Protein AF-A0AAN8E6M5-F1 (afdb_monomer)

Foldseek 3Di:
DQCVLQLLQLLLLLQLCQVPPDPAQLVLCVVQVFASRLQKFFPDAGDPVSCDPSSLVSLLSSLVRLLVCLLVLLLVLQVLAAPPVFDLQPLQLSQVQSVVLVVVLVVVVVVCVVDDPPQQQPQDDGDDSVVSVVVVVPDDPDDDRRHDRDSVNRPRNHDPDDDDDDDDDDDDDDDRDIDRDDPGDPPPPDDLVVCVVQVRDSGDDPPHPRDDHDYSRSHGSSNSVSSSVSSSVSSDHSCVSSQSSCCRRHNDPDPCVVVVVSVVVVVVVVVVVVVVPD

Sequence (278 aa):
MENIDEYIWQRRIHHGVRQQNGTDPFPESVKAGLDFNAALERKDKLNPRLLTNDVMLELCAFARTVTQSEMYFLFEMLDLNFDLGVDLDNDQQYYEYARRAHNKIKAVKDRIRMKTHERNKDKFSLPDISFLVKITANEQPGRYYPKRNKMVDTPVLTDGSRKSAEPQKTEISEVPSMMKRPGGLRVKARSYPYCEDLGVSLFVRPEDPPKDKLDPNPLTNGVMLELLDFSRVLCGTHNGIVHDLIKQNFGTKLDTNLFSFATTQTVGEEERLLQNQR

Organism: Champsocephalus gunnari (NCBI:txid52237)

Mean predicted aligned error: 12.14 Å

pLDDT: mean 75.48, std 19.78, range [26.25, 95.94]

Solvent-accessible surface area (backbone atoms only — not comparable to full-atom values): 16641 Å² total; per-residue (Å²): 130,95,56,59,46,48,50,35,28,54,54,32,48,55,48,29,46,56,88,53,90,60,99,58,69,50,58,62,34,53,73,64,64,60,57,65,44,57,39,42,30,47,72,73,57,49,66,69,83,62,69,37,73,65,33,50,50,42,44,50,48,32,25,49,41,22,46,69,34,36,48,56,50,33,38,50,46,46,60,67,36,25,60,78,88,67,61,76,88,38,39,61,58,40,50,57,47,30,51,49,45,44,53,50,50,50,55,47,50,60,54,46,78,76,44,74,81,74,59,32,74,40,75,43,81,74,73,62,60,74,60,47,56,58,51,64,73,70,58,74,91,84,76,89,57,78,61,78,76,59,90,84,78,56,56,80,64,77,48,92,73,78,89,73,88,83,91,80,84,87,75,89,78,77,71,85,57,67,42,82,43,87,82,58,74,83,70,68,90,73,83,52,63,53,29,55,76,72,68,50,61,92,74,81,58,94,84,56,74,92,67,84,55,37,77,51,81,82,35,22,39,37,33,53,52,46,44,52,49,50,16,45,62,51,22,55,45,48,68,57,47,41,49,42,36,44,36,35,36,50,39,83,89,64,67,71,76,66,60,60,59,59,57,54,49,59,57,57,50,53,55,55,57,62,62,74,73,114

Nearest PDB structures (foldseek):
  8hk0-assembly1_D  TM=3.995E-01  e=7.780E+00  Streptomyces ficellus

Structure (mmCIF, N/CA/C/O backbone):
data_AF-A0AAN8E6M5-F1
#
_entry.id   AF-A0AAN8E6M5-F1
#
loop_
_atom_site.group_PDB
_atom_site.id
_atom_site.type_symbol
_atom_site.label_atom_id
_atom_site.label_alt_id
_atom_site.label_comp_id
_atom_site.label_asym_id
_atom_site.label_entity_id
_atom_site.label_seq_id
_atom_site.pdbx_PDB_ins_code
_atom_site.Cartn_x
_atom_site.Cartn_y
_atom_site.Cartn_z
_atom_site.occupancy
_atom_site.B_iso_or_equiv
_atom_site.auth_seq_id
_atom_site.auth_comp_id
_atom_site.auth_asym_id
_atom_site.auth_atom_id
_atom_site.pdbx_PDB_model_num
ATOM 1 N N . MET A 1 1 ? -7.821 -17.188 -7.334 1.00 48.97 1 MET A N 1
ATOM 2 C CA . MET A 1 1 ? -7.580 -15.812 -6.830 1.00 48.97 1 MET A CA 1
ATOM 3 C C . MET A 1 1 ? -8.021 -15.676 -5.355 1.00 48.97 1 MET A C 1
ATOM 5 O O . MET A 1 1 ? -8.417 -14.603 -4.930 1.00 48.97 1 MET A O 1
ATOM 9 N N . GLU A 1 2 ? -7.954 -16.751 -4.552 1.00 49.94 2 GLU A N 1
ATOM 10 C CA . GLU A 1 2 ? -8.653 -16.885 -3.250 1.00 49.94 2 GLU A CA 1
ATOM 11 C C . GLU A 1 2 ? -7.916 -16.300 -2.019 1.00 49.94 2 GLU A C 1
ATOM 13 O O . GLU A 1 2 ? -8.225 -16.675 -0.892 1.00 49.94 2 GLU A O 1
ATOM 18 N N . ASN A 1 3 ? -6.944 -15.397 -2.193 1.00 71.19 3 ASN A N 1
ATOM 19 C CA . ASN A 1 3 ? -6.161 -14.842 -1.067 1.00 71.19 3 ASN A CA 1
ATOM 20 C C . ASN A 1 3 ? -5.682 -13.385 -1.297 1.00 71.19 3 ASN A C 1
ATOM 22 O O . ASN A 1 3 ? -4.826 -12.862 -0.595 1.00 71.19 3 ASN A O 1
ATOM 26 N N . ILE A 1 4 ? -6.208 -12.691 -2.312 1.00 80.94 4 ILE A N 1
ATOM 27 C CA . ILE A 1 4 ? -5.759 -11.317 -2.598 1.00 80.94 4 ILE A CA 1
ATOM 28 C C . ILE A 1 4 ? -6.277 -10.311 -1.564 1.00 80.94 4 ILE A C 1
ATOM 30 O O . ILE A 1 4 ? -5.577 -9.367 -1.219 1.00 80.94 4 ILE A O 1
ATOM 34 N N . ASP A 1 5 ? -7.480 -10.527 -1.035 1.00 85.00 5 ASP A N 1
ATOM 35 C CA . ASP A 1 5 ? -8.090 -9.621 -0.060 1.00 85.00 5 ASP A CA 1
ATOM 36 C C . ASP A 1 5 ? -7.396 -9.682 1.295 1.00 85.00 5 ASP A C 1
ATOM 38 O O . ASP A 1 5 ? -7.171 -8.649 1.921 1.00 85.00 5 ASP A O 1
ATOM 42 N N . GLU A 1 6 ? -7.033 -10.886 1.728 1.00 85.62 6 GLU A N 1
ATOM 43 C CA . GLU A 1 6 ? -6.258 -11.104 2.945 1.00 85.62 6 GLU A CA 1
ATOM 44 C C . GLU A 1 6 ? -4.863 -10.491 2.802 1.00 85.62 6 GLU A C 1
ATOM 46 O O . GLU A 1 6 ? -4.466 -9.718 3.671 1.00 85.62 6 GLU A O 1
ATOM 51 N N . TYR A 1 7 ? -4.191 -10.684 1.659 1.00 86.38 7 TYR A N 1
ATOM 52 C CA . TYR A 1 7 ? -2.957 -9.957 1.354 1.00 86.38 7 TYR A CA 1
ATOM 53 C C . TYR A 1 7 ? -3.156 -8.433 1.425 1.00 86.38 7 TYR A C 1
ATOM 55 O O . TYR A 1 7 ? -2.406 -7.748 2.118 1.00 86.38 7 TYR A O 1
ATOM 63 N N . ILE A 1 8 ? -4.185 -7.881 0.769 1.00 90.75 8 ILE A N 1
ATOM 64 C CA . ILE A 1 8 ? -4.475 -6.438 0.798 1.00 90.75 8 ILE A CA 1
ATOM 65 C C . ILE A 1 8 ? -4.618 -5.954 2.243 1.00 90.75 8 ILE A C 1
ATOM 67 O O . ILE A 1 8 ? -3.978 -4.972 2.616 1.00 90.75 8 ILE A O 1
ATOM 71 N N . TRP A 1 9 ? -5.425 -6.623 3.067 1.00 91.31 9 TRP A N 1
ATOM 72 C CA . TRP A 1 9 ? -5.642 -6.205 4.451 1.00 91.31 9 TRP A CA 1
ATOM 73 C C . TRP A 1 9 ? -4.393 -6.358 5.318 1.00 91.31 9 TRP A C 1
ATOM 75 O O . TRP A 1 9 ? -4.084 -5.430 6.059 1.00 91.31 9 TRP A O 1
ATOM 85 N N . GLN A 1 10 ? -3.600 -7.419 5.153 1.00 88.81 10 GLN A N 1
ATOM 86 C CA . GLN A 1 10 ? -2.289 -7.538 5.802 1.00 88.81 10 GLN A CA 1
ATOM 87 C C . GLN A 1 10 ? -1.375 -6.355 5.447 1.00 88.81 10 GLN A C 1
ATOM 89 O O . GLN A 1 10 ? -0.780 -5.733 6.330 1.00 88.81 10 GLN A O 1
ATOM 94 N N . ARG A 1 11 ? -1.308 -5.977 4.161 1.00 88.75 11 ARG A N 1
ATOM 95 C CA . ARG A 1 11 ? -0.537 -4.807 3.712 1.00 88.75 11 ARG A CA 1
ATOM 96 C C . ARG A 1 11 ? -1.087 -3.501 4.296 1.00 88.75 11 ARG A C 1
ATOM 98 O O . ARG A 1 11 ? -0.303 -2.649 4.708 1.00 88.75 11 ARG A O 1
ATOM 105 N N . ARG A 1 12 ? -2.410 -3.334 4.388 1.00 92.75 12 ARG A N 1
ATOM 106 C CA . ARG A 1 12 ? -3.031 -2.152 5.014 1.00 92.75 12 ARG A CA 1
ATOM 107 C C . ARG A 1 12 ? -2.713 -2.058 6.499 1.00 92.75 12 ARG A C 1
ATOM 109 O O . ARG A 1 12 ? -2.334 -0.985 6.945 1.00 92.75 12 ARG A O 1
ATOM 116 N N . ILE A 1 13 ? -2.810 -3.155 7.244 1.00 90.56 13 ILE A N 1
ATOM 117 C CA . ILE A 1 13 ? -2.487 -3.185 8.676 1.00 90.56 13 ILE A CA 1
ATOM 118 C C . ILE A 1 13 ? -1.027 -2.791 8.888 1.00 90.56 13 ILE A C 1
ATOM 120 O O . ILE A 1 13 ? -0.738 -1.868 9.647 1.00 90.56 13 ILE A O 1
ATOM 124 N N . HIS A 1 14 ? -0.131 -3.419 8.125 1.00 87.00 14 HIS A N 1
ATOM 125 C CA . HIS A 1 14 ? 1.297 -3.137 8.159 1.00 87.00 14 HIS A CA 1
ATOM 126 C C . HIS A 1 14 ? 1.618 -1.655 7.926 1.00 87.00 14 HIS A C 1
ATOM 128 O O . HIS A 1 14 ? 2.454 -1.091 8.624 1.00 87.00 14 HIS A O 1
ATOM 134 N N . HIS A 1 15 ? 0.944 -0.993 6.982 1.00 87.50 15 HIS A N 1
ATOM 135 C CA . HIS A 1 15 ? 1.174 0.431 6.704 1.00 87.50 15 HIS A CA 1
ATOM 136 C C . HIS A 1 15 ? 0.403 1.378 7.619 1.00 87.50 15 HIS A C 1
ATOM 138 O O . HIS A 1 15 ? 0.881 2.477 7.892 1.00 87.50 15 HIS A O 1
ATOM 144 N N . GLY A 1 16 ? -0.771 0.979 8.099 1.00 87.75 16 GLY A N 1
ATOM 145 C CA . GLY A 1 16 ? -1.642 1.815 8.921 1.00 87.75 16 GLY A CA 1
ATOM 146 C C . GLY A 1 16 ? -1.069 2.116 10.304 1.00 87.75 16 GLY A C 1
ATOM 147 O O . GLY A 1 16 ? -1.357 3.172 10.859 1.00 87.75 16 GLY A O 1
ATOM 148 N N . VAL A 1 17 ? -0.196 1.251 10.829 1.00 84.50 17 VAL A N 1
ATOM 149 C CA . VAL A 1 17 ? 0.472 1.448 12.132 1.00 84.50 17 VAL A CA 1
ATOM 150 C C . VAL A 1 17 ? 1.774 2.238 12.058 1.00 84.50 17 VAL A C 1
ATOM 152 O O . VAL A 1 17 ? 2.369 2.555 13.078 1.00 84.50 17 VAL A O 1
ATOM 155 N N . ARG A 1 18 ? 2.247 2.579 10.861 1.00 75.12 18 ARG A N 1
ATOM 156 C CA . ARG A 1 18 ? 3.613 3.073 10.649 1.00 75.12 18 ARG A CA 1
ATOM 157 C C . ARG A 1 18 ? 3.991 4.362 11.376 1.00 75.12 18 ARG A C 1
ATOM 159 O O . ARG A 1 18 ? 5.156 4.563 11.693 1.00 75.12 18 ARG A O 1
ATOM 166 N N . GLN A 1 19 ? 3.034 5.259 11.570 1.00 70.44 19 GLN A N 1
ATOM 167 C CA . GLN A 1 19 ? 3.276 6.547 12.230 1.00 70.44 19 GLN A CA 1
ATOM 168 C C . GLN A 1 19 ? 2.999 6.482 13.740 1.00 70.44 19 GLN A C 1
ATOM 170 O O . GLN A 1 19 ? 3.012 7.510 14.413 1.00 70.44 19 GLN A O 1
ATOM 175 N N . GLN A 1 20 ? 2.692 5.294 14.270 1.00 72.31 20 GLN A N 1
ATOM 176 C CA . GLN A 1 20 ? 2.372 5.107 15.678 1.00 72.31 20 GLN A CA 1
ATOM 177 C C . GLN A 1 20 ? 3.672 4.917 16.463 1.00 72.31 20 GLN A C 1
ATOM 179 O O . GLN A 1 20 ? 4.435 3.991 16.209 1.00 72.31 20 GLN A O 1
ATOM 184 N N . ASN A 1 21 ? 3.921 5.816 17.416 1.00 55.88 21 ASN A N 1
ATOM 185 C CA . ASN A 1 21 ? 5.122 5.815 18.261 1.00 55.88 21 ASN A CA 1
ATOM 186 C C . ASN A 1 21 ? 4.851 5.260 19.680 1.00 55.88 21 ASN A C 1
ATOM 188 O O . ASN A 1 21 ? 5.698 5.400 20.560 1.00 55.88 21 ASN A O 1
ATOM 192 N N . GLY A 1 22 ? 3.664 4.689 19.922 1.00 61.47 22 GLY A N 1
ATOM 193 C CA . GLY A 1 22 ? 3.260 4.092 21.201 1.00 61.47 22 GLY A CA 1
ATOM 194 C C . GLY A 1 22 ? 3.499 2.581 21.261 1.00 61.47 22 GLY A C 1
ATOM 195 O O . GLY A 1 22 ? 3.695 1.943 20.230 1.00 61.47 22 GLY A O 1
ATOM 196 N N . THR A 1 23 ? 3.462 2.008 22.470 1.00 65.56 23 THR A N 1
ATOM 197 C CA . THR A 1 23 ? 3.566 0.552 22.697 1.00 65.56 23 THR A CA 1
ATOM 198 C C . THR A 1 23 ? 2.451 -0.237 22.014 1.00 65.56 23 THR A C 1
ATOM 200 O O . THR A 1 23 ? 2.727 -1.318 21.506 1.00 65.56 23 THR A O 1
ATOM 203 N N . ASP A 1 24 ? 1.242 0.332 21.938 1.00 68.81 24 ASP A N 1
ATOM 204 C CA . ASP A 1 24 ? 0.090 -0.256 21.252 1.00 68.81 24 ASP A CA 1
ATOM 205 C C . ASP A 1 24 ? -0.490 0.748 20.237 1.00 68.81 24 ASP A C 1
ATOM 207 O O . ASP A 1 24 ? -0.877 1.857 20.625 1.00 68.81 24 ASP A O 1
ATOM 211 N N . PRO A 1 25 ? -0.555 0.415 18.936 1.00 81.38 25 PRO A N 1
ATOM 212 C CA . PRO A 1 25 ? -1.233 1.255 17.958 1.00 81.38 25 PRO A CA 1
ATOM 213 C C . PRO A 1 25 ? -2.753 1.203 18.180 1.00 81.38 25 PRO A C 1
ATOM 215 O O . PRO A 1 25 ? -3.317 0.121 18.305 1.00 81.38 25 PRO A O 1
ATOM 218 N N . PHE A 1 26 ? -3.415 2.365 18.155 1.00 88.12 26 PHE A N 1
ATOM 219 C CA . PHE A 1 26 ? -4.878 2.494 18.301 1.00 88.12 26 PHE A CA 1
ATOM 220 C C . PHE A 1 26 ? -5.420 1.917 19.630 1.00 88.12 26 PHE A C 1
ATOM 222 O O . PHE A 1 26 ? -6.178 0.941 19.624 1.00 88.12 26 PHE A O 1
ATOM 229 N N . PRO A 1 27 ? -5.006 2.472 20.785 1.00 89.12 27 PRO A N 1
ATOM 230 C CA . PRO A 1 27 ? -5.311 1.915 22.102 1.00 89.12 27 PRO A CA 1
ATOM 231 C C . PRO A 1 27 ? -6.809 1.748 22.391 1.00 89.12 27 PRO A C 1
ATOM 233 O O . PRO A 1 27 ? -7.189 0.737 22.985 1.00 89.12 27 PRO A O 1
ATOM 236 N N . GLU A 1 28 ? -7.681 2.673 21.972 1.00 90.81 28 GLU A N 1
ATOM 237 C CA . GLU A 1 28 ? -9.119 2.533 22.246 1.00 90.81 28 GLU A CA 1
ATOM 238 C C . GLU A 1 28 ? -9.760 1.449 21.368 1.00 90.81 28 GLU A C 1
ATOM 240 O O . GLU A 1 28 ? -10.611 0.690 21.835 1.00 90.81 28 GLU A O 1
ATOM 245 N N . SER A 1 29 ? -9.293 1.296 20.130 1.00 91.50 29 SER A N 1
ATOM 246 C CA . SER A 1 29 ? -9.705 0.235 19.211 1.00 91.50 29 SER A CA 1
ATOM 247 C C . SER A 1 29 ? -9.255 -1.134 19.719 1.00 91.50 29 SER A C 1
ATOM 249 O O . SER A 1 29 ? -10.054 -2.072 19.749 1.00 91.50 29 SER A O 1
ATOM 251 N N . VAL A 1 30 ? -8.006 -1.246 20.184 1.00 89.38 30 VAL A N 1
ATOM 252 C CA . VAL A 1 30 ? -7.463 -2.472 20.795 1.00 89.38 30 VAL A CA 1
ATOM 253 C C . VAL A 1 30 ? -8.251 -2.841 22.053 1.00 89.38 30 VAL A C 1
ATOM 255 O O . VAL A 1 30 ? -8.671 -3.987 22.212 1.00 89.38 30 VAL A O 1
ATOM 258 N N . LYS A 1 31 ? -8.533 -1.868 22.923 1.00 90.38 31 LYS A N 1
ATOM 259 C CA . LYS A 1 31 ? -9.333 -2.054 24.143 1.00 90.38 31 LYS A CA 1
ATOM 260 C C . LYS A 1 31 ? -10.777 -2.466 23.855 1.00 90.38 31 LYS A C 1
ATOM 262 O O . LYS A 1 31 ? -11.331 -3.288 24.583 1.00 90.38 31 LYS A O 1
ATOM 267 N N . ALA A 1 32 ? -11.378 -1.935 22.793 1.00 89.19 32 ALA A N 1
ATOM 268 C CA . ALA A 1 32 ? -12.691 -2.354 22.310 1.00 89.19 32 ALA A CA 1
ATOM 269 C C . ALA A 1 32 ? -12.672 -3.738 21.626 1.00 89.19 32 ALA A C 1
ATOM 271 O O . ALA A 1 32 ? -13.734 -4.303 21.360 1.00 89.19 32 ALA A O 1
ATOM 272 N N . GLY A 1 33 ? -11.486 -4.301 21.368 1.00 89.88 33 GLY A N 1
ATOM 273 C CA . GLY A 1 33 ? -11.307 -5.605 20.738 1.00 89.88 33 GLY A CA 1
ATOM 274 C C . GLY A 1 33 ? -11.534 -5.589 19.228 1.00 89.88 33 GLY A C 1
ATOM 275 O O . GLY A 1 33 ? -11.946 -6.616 18.679 1.00 89.88 33 GLY A O 1
ATOM 276 N N . LEU A 1 34 ? -11.314 -4.444 18.567 1.00 89.75 34 LEU A N 1
ATOM 277 C CA . LEU A 1 34 ? -11.428 -4.324 17.115 1.00 89.75 34 LEU A CA 1
ATOM 278 C C . LEU A 1 34 ? -10.379 -5.173 16.404 1.00 89.75 34 LEU A C 1
ATOM 280 O O . LEU A 1 34 ? -9.212 -5.218 16.782 1.00 89.75 34 LEU A O 1
ATOM 284 N N . ASP A 1 35 ? -10.815 -5.786 15.313 1.00 90.31 35 ASP A N 1
ATOM 285 C CA . ASP A 1 35 ? -9.953 -6.459 14.357 1.00 90.31 35 ASP A CA 1
ATOM 286 C C . ASP A 1 35 ? -9.745 -5.560 13.131 1.00 90.31 35 ASP A C 1
ATOM 288 O O . ASP A 1 35 ? -10.714 -5.077 12.539 1.00 90.31 35 ASP A O 1
ATOM 292 N N . PHE A 1 36 ? -8.487 -5.319 12.752 1.00 90.94 36 PHE A N 1
ATOM 293 C CA . PHE A 1 36 ? -8.153 -4.464 11.609 1.00 90.94 36 PHE A CA 1
ATOM 294 C C . PHE A 1 36 ? -8.064 -5.223 10.273 1.00 90.94 36 PHE A C 1
ATOM 296 O O . PHE A 1 36 ? -7.770 -4.618 9.241 1.00 90.94 36 PHE A O 1
ATOM 303 N N . ASN A 1 37 ? -8.333 -6.530 10.252 1.00 90.69 37 ASN A N 1
ATOM 304 C CA . ASN A 1 37 ? -8.349 -7.377 9.067 1.00 90.69 37 ASN A CA 1
ATOM 305 C C . ASN A 1 37 ? -9.782 -7.638 8.577 1.00 90.69 37 ASN A C 1
ATOM 307 O O . ASN A 1 37 ? -10.390 -8.676 8.847 1.00 90.69 37 ASN A O 1
ATOM 311 N N . ALA A 1 38 ? -10.313 -6.732 7.752 1.00 89.44 38 ALA A N 1
ATOM 312 C CA . ALA A 1 38 ? -11.665 -6.901 7.214 1.00 89.44 38 ALA A CA 1
ATOM 313 C C . ALA A 1 38 ? -11.789 -7.939 6.075 1.00 89.44 38 ALA A C 1
ATOM 315 O O . ALA A 1 38 ? -12.890 -8.105 5.526 1.00 89.44 38 ALA A O 1
ATOM 316 N N . ALA A 1 39 ? -10.700 -8.632 5.703 1.00 86.19 39 ALA A N 1
ATOM 317 C CA . ALA A 1 39 ? -10.766 -9.803 4.822 1.00 86.19 39 ALA A CA 1
ATOM 318 C C . ALA A 1 39 ? -11.408 -11.004 5.530 1.00 86.19 39 ALA A C 1
ATOM 320 O O . ALA A 1 39 ? -12.054 -11.840 4.892 1.00 86.19 39 ALA A O 1
ATOM 321 N N . LEU A 1 40 ? -11.249 -11.068 6.854 1.00 81.44 40 LEU A N 1
ATOM 322 C CA . LEU A 1 40 ? -11.789 -12.117 7.701 1.00 81.44 40 LEU A CA 1
ATOM 323 C C . LEU A 1 40 ? -13.052 -11.615 8.390 1.00 81.44 40 LEU A C 1
ATOM 325 O O . LEU A 1 40 ? -13.079 -10.553 9.007 1.00 81.44 40 LEU A O 1
ATOM 329 N N . GLU A 1 41 ? -14.128 -12.381 8.291 1.00 75.62 41 GLU A N 1
ATOM 330 C CA . GLU A 1 41 ? -15.363 -12.072 8.986 1.00 75.62 41 GLU A CA 1
ATOM 331 C C . GLU A 1 41 ? -15.329 -12.637 10.408 1.00 75.62 41 GLU A C 1
ATOM 333 O O . GLU A 1 41 ? -15.170 -13.841 10.617 1.00 75.62 41 GLU A O 1
ATOM 338 N N . ARG A 1 42 ? -15.522 -11.758 11.397 1.00 81.38 42 ARG A N 1
ATOM 339 C CA . ARG A 1 42 ? -15.784 -12.167 12.779 1.00 81.38 42 ARG A CA 1
ATOM 340 C C . ARG A 1 42 ? -17.157 -12.826 12.862 1.00 81.38 42 ARG A C 1
ATOM 342 O O . ARG A 1 42 ? -18.134 -12.218 12.402 1.00 81.38 42 ARG A O 1
ATOM 349 N N . LYS A 1 43 ? -17.231 -14.021 13.466 1.00 79.25 43 LYS A N 1
ATOM 350 C CA . LYS A 1 43 ? -18.511 -14.682 13.773 1.00 79.25 43 LYS A CA 1
ATOM 351 C C . LYS A 1 43 ? -19.328 -13.850 14.759 1.00 79.25 43 LYS A C 1
ATOM 353 O O . LYS A 1 43 ? -20.480 -13.536 14.473 1.00 79.25 43 LYS A O 1
ATOM 358 N N . ASP A 1 44 ? -18.693 -13.407 15.840 1.00 85.62 44 ASP A N 1
ATOM 359 C CA . ASP A 1 44 ? -19.335 -12.602 16.877 1.00 85.62 44 ASP A CA 1
ATOM 360 C C . ASP A 1 44 ? -19.052 -11.116 16.653 1.00 85.62 44 ASP A C 1
ATOM 362 O O . ASP A 1 44 ? -17.897 -10.671 16.622 1.00 85.62 44 ASP A O 1
ATOM 366 N N . LYS A 1 45 ? -20.126 -10.342 16.451 1.00 88.81 45 LYS A N 1
ATOM 367 C CA . LYS A 1 45 ? -20.039 -8.888 16.281 1.00 88.81 45 LYS A CA 1
ATOM 368 C C . LYS A 1 45 ? -19.881 -8.208 17.637 1.00 88.81 45 LYS A C 1
ATOM 370 O O . LYS A 1 45 ? -20.517 -8.589 18.618 1.00 88.81 45 LYS A O 1
ATOM 375 N N . LEU A 1 46 ? -19.055 -7.170 17.672 1.00 90.06 46 LEU A N 1
ATOM 376 C CA . LEU A 1 46 ? -18.876 -6.314 18.835 1.00 90.06 46 LEU A CA 1
ATOM 377 C C . LEU A 1 46 ? -20.163 -5.538 19.132 1.00 90.06 46 LEU A C 1
ATOM 379 O O . LEU A 1 46 ? -20.948 -5.213 18.237 1.00 90.06 46 LEU A O 1
ATOM 383 N N . ASN A 1 47 ? -20.360 -5.200 20.405 1.00 89.50 47 ASN A N 1
ATOM 384 C CA . ASN A 1 47 ? -21.467 -4.350 20.823 1.00 89.50 47 ASN A CA 1
ATOM 385 C C . ASN A 1 47 ? -21.333 -2.962 20.159 1.00 89.50 47 ASN A C 1
ATOM 387 O O . ASN A 1 47 ? -20.310 -2.310 20.372 1.00 89.50 47 ASN A O 1
ATOM 391 N N . PRO A 1 48 ? -22.353 -2.459 19.432 1.00 89.25 48 PRO A N 1
ATOM 392 C CA . PRO A 1 48 ? -22.306 -1.144 18.785 1.00 89.25 48 PRO A CA 1
ATOM 393 C C . PRO A 1 48 ? -21.957 0.023 19.718 1.00 89.25 48 PRO A C 1
ATOM 395 O O . PRO A 1 48 ? -21.432 1.031 19.260 1.00 89.25 48 PRO A O 1
ATOM 398 N N . ARG A 1 49 ? -22.198 -0.105 21.032 1.00 88.69 49 ARG A N 1
ATOM 399 C CA . ARG A 1 49 ? -21.819 0.912 22.031 1.00 88.69 49 ARG A CA 1
ATOM 400 C C . ARG A 1 49 ? -20.306 1.099 22.189 1.00 88.69 49 ARG A C 1
ATOM 402 O O . ARG A 1 49 ? -19.897 2.114 22.737 1.00 88.69 49 ARG A O 1
ATOM 409 N N . LEU A 1 50 ? -19.493 0.139 21.742 1.00 91.06 50 LEU A N 1
ATOM 410 C CA . LEU A 1 50 ? -18.031 0.243 21.758 1.00 91.06 50 LEU A CA 1
ATOM 411 C C . LEU A 1 50 ? -17.490 1.100 20.604 1.00 91.06 50 LEU A C 1
ATOM 413 O O . LEU A 1 50 ? -16.316 1.450 20.620 1.00 91.06 50 LEU A O 1
ATOM 417 N N . LEU A 1 51 ? -18.323 1.470 19.624 1.00 90.94 51 LEU A N 1
ATOM 418 C CA . LEU A 1 51 ? -17.952 2.419 18.577 1.00 90.94 51 LEU A CA 1
ATOM 419 C C . LEU A 1 51 ? -18.053 3.859 19.103 1.00 90.94 51 LEU A C 1
ATOM 421 O O . LEU A 1 51 ? -18.960 4.614 18.754 1.00 90.94 51 LEU A O 1
ATOM 425 N N . THR A 1 52 ? -17.142 4.218 20.002 1.00 92.00 52 THR A N 1
ATOM 426 C CA . THR A 1 52 ? -17.044 5.570 20.557 1.00 92.00 52 THR A CA 1
ATOM 427 C C . THR A 1 52 ? -16.446 6.544 19.538 1.00 92.00 52 THR A C 1
ATOM 429 O O . THR A 1 52 ? -15.905 6.141 18.505 1.00 92.00 52 THR A O 1
ATOM 432 N N . ASN A 1 53 ? -16.503 7.845 19.841 1.00 90.88 53 ASN A N 1
ATOM 433 C CA . ASN A 1 53 ? -15.827 8.861 19.030 1.00 90.88 53 ASN A CA 1
ATOM 434 C C . ASN A 1 53 ? -14.318 8.594 18.931 1.00 90.88 53 ASN A C 1
ATOM 436 O O . ASN A 1 53 ? -13.756 8.745 17.851 1.00 90.88 53 ASN A O 1
ATOM 440 N N . ASP A 1 54 ? -13.685 8.138 20.013 1.00 92.25 54 ASP A N 1
ATOM 441 C CA . ASP A 1 54 ? -12.251 7.833 20.027 1.00 92.25 54 ASP A CA 1
ATOM 442 C C . ASP A 1 54 ? -11.916 6.657 19.099 1.00 92.25 54 ASP A C 1
ATOM 444 O O . ASP A 1 54 ? -11.012 6.761 18.271 1.00 92.25 54 ASP A O 1
ATOM 448 N N . VAL A 1 55 ? -12.717 5.584 19.133 1.00 92.44 55 VAL A N 1
ATOM 449 C CA . VAL A 1 55 ? -12.574 4.454 18.196 1.00 92.44 55 VAL A CA 1
ATOM 450 C C . VAL A 1 55 ? -12.781 4.916 16.749 1.00 92.44 55 VAL A C 1
ATOM 452 O O . VAL A 1 55 ? -12.026 4.536 15.856 1.00 92.44 55 VAL A O 1
ATOM 455 N N . MET A 1 56 ? -13.764 5.785 16.490 1.00 92.94 56 MET A N 1
ATOM 456 C CA . MET A 1 56 ? -13.973 6.357 15.155 1.00 92.94 56 MET A CA 1
ATOM 457 C C . MET A 1 56 ? -12.786 7.204 14.682 1.00 92.94 56 MET A C 1
ATOM 459 O O . MET A 1 56 ? -12.406 7.119 13.512 1.00 92.94 56 MET A O 1
ATOM 463 N N . LEU A 1 57 ? -12.188 8.009 15.563 1.00 91.81 57 LEU A N 1
ATOM 464 C CA . LEU A 1 57 ? -11.005 8.808 15.244 1.00 91.81 57 LEU A CA 1
ATOM 465 C C . LEU A 1 57 ? -9.807 7.918 14.902 1.00 91.81 57 LEU A C 1
ATOM 467 O O . LEU A 1 57 ? -9.114 8.193 13.922 1.00 91.81 57 LEU A O 1
ATOM 471 N N . GLU A 1 58 ? -9.597 6.829 15.638 1.00 93.69 58 GLU A N 1
ATOM 472 C CA . GLU A 1 58 ? -8.533 5.860 15.365 1.00 93.69 58 GLU A CA 1
ATOM 473 C C . GLU A 1 58 ? -8.738 5.114 14.039 1.00 93.69 58 GLU A C 1
ATOM 475 O O . GLU A 1 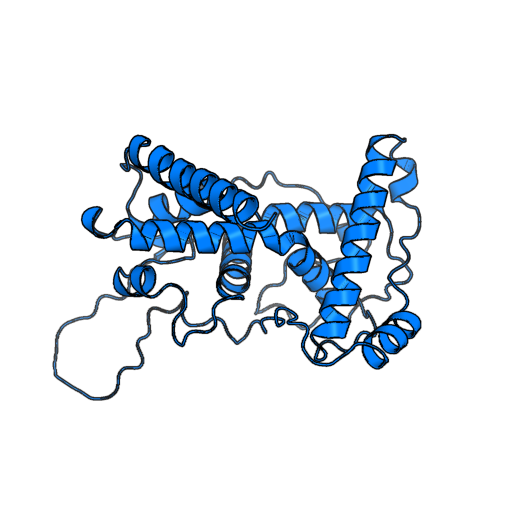58 ? -7.799 4.999 13.249 1.00 93.69 58 GLU A O 1
ATOM 480 N N . LEU A 1 59 ? -9.968 4.694 13.726 1.00 93.88 59 LEU A N 1
ATOM 481 C CA . LEU A 1 59 ? -10.309 4.113 12.421 1.00 93.88 59 LEU A CA 1
ATOM 482 C C . LEU A 1 59 ? -10.054 5.098 11.271 1.00 93.88 59 LEU A C 1
ATOM 484 O O . LEU A 1 59 ? -9.494 4.729 10.233 1.00 93.88 59 LEU A O 1
ATOM 488 N N . CYS A 1 60 ? -10.429 6.365 11.455 1.00 92.94 60 CYS A N 1
ATOM 489 C CA . CYS A 1 60 ? -10.156 7.430 10.495 1.00 92.94 60 CYS A CA 1
ATOM 490 C C . CYS A 1 60 ? -8.649 7.688 10.345 1.00 92.94 60 CYS A C 1
ATOM 492 O O . CYS A 1 60 ? -8.170 7.882 9.223 1.00 92.94 60 CYS A O 1
ATOM 494 N N . ALA A 1 61 ? -7.889 7.680 11.442 1.00 92.44 61 ALA A N 1
ATOM 495 C CA . ALA A 1 61 ? -6.438 7.826 11.421 1.00 92.44 61 ALA A CA 1
ATOM 496 C C . ALA A 1 61 ? -5.784 6.667 10.656 1.00 92.44 61 ALA A C 1
ATOM 498 O O . ALA A 1 61 ? -5.024 6.912 9.720 1.00 92.44 61 ALA A O 1
ATOM 499 N N . PHE A 1 62 ? -6.167 5.423 10.958 1.00 94.19 62 PHE A N 1
ATOM 500 C CA . PHE A 1 62 ? -5.728 4.230 10.237 1.00 94.19 62 PHE A CA 1
ATOM 501 C C . PHE A 1 62 ? -5.993 4.345 8.729 1.00 94.19 62 PHE A C 1
ATOM 503 O O . PHE A 1 62 ? -5.075 4.230 7.913 1.00 94.19 62 PHE A O 1
ATOM 510 N N . ALA A 1 63 ? -7.238 4.638 8.341 1.00 93.94 63 ALA A N 1
ATOM 511 C CA . ALA A 1 63 ? -7.624 4.756 6.938 1.00 93.94 63 ALA A CA 1
ATOM 512 C C . ALA A 1 63 ? -6.870 5.887 6.217 1.00 93.94 63 ALA A C 1
ATOM 514 O O . ALA A 1 63 ? -6.488 5.750 5.051 1.00 93.94 63 ALA A O 1
ATOM 515 N N . ARG A 1 64 ? -6.619 7.009 6.900 1.00 93.06 64 ARG A N 1
ATOM 516 C CA . ARG A 1 64 ? -5.811 8.118 6.375 1.00 93.06 64 ARG A CA 1
ATOM 517 C C . ARG A 1 64 ? -4.367 7.688 6.128 1.00 93.06 64 ARG A C 1
ATOM 519 O O . ARG A 1 64 ? -3.864 7.900 5.029 1.00 93.06 64 ARG A O 1
ATOM 526 N N . THR A 1 65 ? -3.730 7.031 7.094 1.00 92.06 65 THR A N 1
ATOM 527 C CA . THR A 1 65 ? -2.353 6.543 6.947 1.00 92.06 65 THR A CA 1
ATOM 528 C C . THR A 1 65 ? -2.237 5.560 5.782 1.00 92.06 65 THR A C 1
ATOM 530 O O . THR A 1 65 ? -1.381 5.736 4.921 1.00 92.06 65 THR A O 1
ATOM 533 N N . VAL A 1 66 ? -3.143 4.583 5.681 1.00 93.31 66 VAL A N 1
ATOM 534 C CA . VAL A 1 66 ? -3.149 3.596 4.586 1.00 93.31 66 VAL A CA 1
ATOM 535 C C . VAL A 1 66 ? -3.327 4.249 3.211 1.00 93.31 66 VAL A C 1
ATOM 537 O O . VAL A 1 66 ? -2.604 3.931 2.263 1.00 93.31 66 VAL A O 1
ATOM 540 N N . THR A 1 67 ? -4.274 5.181 3.082 1.00 94.25 67 THR A N 1
ATOM 541 C CA . THR A 1 67 ? -4.552 5.849 1.796 1.00 94.25 67 THR A CA 1
ATOM 542 C C . THR A 1 67 ? -3.418 6.768 1.339 1.00 94.25 67 THR A C 1
ATOM 544 O O . THR A 1 67 ? -3.255 6.985 0.139 1.00 94.25 67 THR A O 1
ATOM 547 N N . GLN A 1 68 ? -2.590 7.258 2.263 1.00 91.88 68 GLN A N 1
ATOM 548 C CA . GLN A 1 68 ? -1.404 8.066 1.964 1.00 91.88 68 GLN A CA 1
ATOM 549 C C . GLN A 1 68 ? -0.147 7.227 1.660 1.00 91.88 68 GLN A C 1
ATOM 551 O O . GLN A 1 68 ? 0.881 7.785 1.273 1.00 91.88 68 GLN A O 1
ATOM 556 N N . SER A 1 69 ? -0.220 5.894 1.756 1.00 91.62 69 SER A N 1
ATOM 557 C CA . SER A 1 69 ? 0.939 5.002 1.601 1.00 91.62 69 SER A CA 1
ATOM 558 C C . SER A 1 69 ? 1.255 4.544 0.167 1.00 91.62 69 SER A C 1
ATOM 560 O O . SER A 1 69 ? 2.116 3.687 -0.014 1.00 91.62 69 SER A O 1
ATOM 562 N N . GLU A 1 70 ? 0.638 5.129 -0.872 1.00 93.31 70 GLU A N 1
ATOM 563 C CA . GLU A 1 70 ? 0.798 4.719 -2.292 1.00 93.31 70 GLU A CA 1
ATOM 564 C C . GLU A 1 70 ? 2.273 4.616 -2.719 1.00 93.31 70 GLU A C 1
ATOM 566 O O . GLU A 1 70 ? 2.661 3.679 -3.417 1.00 93.31 70 GLU A O 1
ATOM 571 N N . MET A 1 71 ? 3.098 5.575 -2.283 1.00 92.31 71 MET A N 1
ATOM 572 C CA . MET A 1 71 ? 4.537 5.608 -2.560 1.00 92.31 71 MET A CA 1
ATOM 573 C C . MET A 1 71 ? 5.266 4.407 -1.951 1.00 92.31 71 MET A C 1
ATOM 575 O O . MET A 1 71 ? 6.135 3.824 -2.592 1.00 92.31 71 MET A O 1
ATOM 579 N N . TYR A 1 72 ? 4.909 4.037 -0.724 1.00 89.94 72 TYR A N 1
ATOM 580 C CA . TYR A 1 72 ? 5.575 2.967 0.004 1.00 89.94 72 TYR A CA 1
ATOM 581 C C . TYR A 1 72 ? 5.156 1.600 -0.515 1.00 89.94 72 TYR A C 1
ATOM 583 O O . TYR A 1 72 ? 6.025 0.780 -0.781 1.00 89.94 72 TYR A O 1
ATOM 591 N N . PHE A 1 73 ? 3.866 1.400 -0.792 1.00 91.94 73 PHE A N 1
ATOM 592 C CA . PHE A 1 73 ? 3.396 0.191 -1.468 1.00 91.94 73 PHE A CA 1
ATOM 593 C C . PHE A 1 73 ? 4.078 -0.011 -2.823 1.00 91.94 73 PHE A C 1
ATOM 595 O O . PHE A 1 73 ? 4.540 -1.108 -3.124 1.00 91.94 73 PHE A O 1
ATOM 602 N N . LEU A 1 74 ? 4.172 1.050 -3.636 1.00 93.56 74 LEU A N 1
ATOM 603 C CA . LEU A 1 74 ? 4.877 0.995 -4.917 1.00 93.56 74 LEU A CA 1
ATOM 604 C C . LEU A 1 74 ? 6.335 0.565 -4.728 1.00 93.56 74 LEU A C 1
ATOM 606 O O . LEU A 1 74 ? 6.825 -0.307 -5.443 1.00 93.56 74 LEU A O 1
ATOM 610 N N . PHE A 1 75 ? 7.031 1.194 -3.784 1.00 90.19 75 PHE A N 1
ATOM 611 C CA . PHE A 1 75 ? 8.452 0.949 -3.599 1.00 90.19 75 PHE A CA 1
ATOM 612 C C . PHE A 1 75 ? 8.751 -0.425 -3.001 1.00 90.19 75 PHE A C 1
ATOM 614 O O . PHE A 1 75 ? 9.708 -1.065 -3.411 1.00 90.19 75 PHE A O 1
ATOM 621 N N . GLU A 1 76 ? 7.918 -0.924 -2.093 1.00 87.94 76 GLU A N 1
ATOM 622 C CA . GLU A 1 76 ? 8.041 -2.292 -1.590 1.00 87.94 76 GLU A CA 1
ATOM 623 C C . GLU A 1 76 ? 7.863 -3.318 -2.700 1.00 87.94 76 GLU A C 1
ATOM 625 O O . GLU A 1 76 ? 8.629 -4.269 -2.763 1.00 87.94 76 GLU A O 1
ATOM 630 N N . MET A 1 77 ? 6.906 -3.120 -3.610 1.00 90.81 77 MET A N 1
ATOM 631 C CA . MET A 1 77 ? 6.785 -4.004 -4.768 1.00 90.81 77 MET A CA 1
ATOM 632 C C . MET A 1 77 ? 8.012 -3.924 -5.677 1.00 90.81 77 MET A C 1
ATOM 634 O O . MET A 1 77 ? 8.437 -4.949 -6.199 1.00 90.81 77 MET A O 1
ATOM 638 N N . LEU A 1 78 ? 8.611 -2.743 -5.853 1.00 91.75 78 LEU A N 1
ATOM 639 C CA . LEU A 1 78 ? 9.871 -2.632 -6.589 1.00 91.75 78 LEU A CA 1
ATOM 640 C C . LEU A 1 78 ? 11.001 -3.386 -5.890 1.00 91.75 78 LEU A C 1
ATOM 642 O O . LEU A 1 78 ? 11.693 -4.163 -6.532 1.00 91.75 78 LEU A O 1
ATOM 646 N N . ASP A 1 79 ? 11.156 -3.200 -4.585 1.00 88.69 79 ASP A N 1
ATOM 647 C CA . ASP A 1 79 ? 12.199 -3.848 -3.794 1.00 88.69 79 ASP A CA 1
ATOM 648 C C . ASP A 1 79 ? 12.032 -5.374 -3.734 1.00 88.69 79 ASP A C 1
ATOM 650 O O . ASP A 1 79 ? 13.012 -6.113 -3.781 1.00 88.69 79 ASP A O 1
ATOM 654 N N . LEU A 1 80 ? 10.792 -5.866 -3.688 1.00 88.00 80 LEU A N 1
ATOM 655 C CA . LEU A 1 80 ? 10.497 -7.299 -3.731 1.00 88.00 80 LEU A CA 1
ATOM 656 C C . LEU A 1 80 ? 10.879 -7.941 -5.069 1.00 88.00 80 LEU A C 1
ATOM 658 O O . LEU A 1 80 ? 11.181 -9.130 -5.098 1.00 88.00 80 LEU A O 1
ATOM 662 N N . ASN A 1 81 ? 10.847 -7.181 -6.165 1.00 91.62 81 ASN A N 1
ATOM 663 C CA . ASN A 1 81 ? 10.997 -7.728 -7.511 1.00 91.62 81 ASN A CA 1
ATOM 664 C C . ASN A 1 81 ? 12.326 -7.399 -8.182 1.00 91.62 81 ASN A C 1
ATOM 666 O O . ASN A 1 81 ? 12.726 -8.146 -9.066 1.00 91.62 81 ASN A O 1
ATOM 670 N N . PHE A 1 82 ? 12.999 -6.312 -7.808 1.00 92.56 82 PHE A N 1
ATOM 671 C CA . PHE A 1 82 ? 14.151 -5.786 -8.535 1.00 92.56 82 PHE A CA 1
ATOM 672 C C . PHE A 1 82 ? 15.350 -5.550 -7.624 1.00 92.56 82 PHE A C 1
ATOM 674 O O . PHE A 1 82 ? 15.205 -5.099 -6.486 1.00 92.56 82 PHE A O 1
ATOM 681 N N . ASP A 1 83 ? 16.549 -5.802 -8.146 1.00 91.62 83 ASP A N 1
ATOM 682 C CA . ASP A 1 83 ? 17.792 -5.459 -7.464 1.00 91.62 83 ASP A CA 1
ATOM 683 C C . ASP A 1 83 ? 18.081 -3.962 -7.622 1.00 91.62 83 ASP A C 1
ATOM 685 O O . ASP A 1 83 ? 18.718 -3.506 -8.570 1.00 91.62 83 ASP A O 1
ATOM 689 N N . LEU A 1 84 ? 17.525 -3.167 -6.709 1.00 89.31 84 LEU A N 1
ATOM 690 C CA . LEU A 1 84 ? 17.581 -1.710 -6.785 1.00 89.31 84 LEU A CA 1
ATOM 691 C C . LEU A 1 84 ? 18.944 -1.126 -6.396 1.00 89.31 84 LEU A C 1
ATOM 693 O O . LEU A 1 84 ? 19.140 0.067 -6.614 1.00 89.31 84 LEU A O 1
ATOM 697 N N . GLY A 1 85 ? 19.842 -1.904 -5.778 1.00 85.38 85 GLY A N 1
ATOM 698 C CA . GLY A 1 85 ? 21.146 -1.431 -5.291 1.00 85.38 85 GLY A CA 1
ATOM 699 C C . GLY A 1 85 ? 21.094 -0.335 -4.210 1.00 85.38 85 GLY A C 1
ATOM 700 O O . GLY A 1 85 ? 22.099 0.332 -3.967 1.00 85.38 85 GLY A O 1
ATOM 701 N N . VAL A 1 86 ? 19.932 -0.101 -3.590 1.00 83.19 86 VAL A N 1
ATOM 702 C CA . VAL A 1 86 ? 19.732 0.902 -2.528 1.00 83.19 86 VAL A CA 1
ATOM 703 C C . VAL A 1 86 ? 19.989 0.268 -1.167 1.00 83.19 86 VAL A C 1
ATOM 705 O O . VAL A 1 86 ? 19.533 -0.846 -0.920 1.00 83.19 86 VAL A O 1
ATOM 708 N N . ASP A 1 87 ? 20.645 0.996 -0.262 1.00 81.75 87 ASP A N 1
ATOM 709 C CA . ASP A 1 87 ? 20.704 0.611 1.148 1.00 81.75 87 ASP A CA 1
ATOM 710 C C . ASP A 1 87 ? 19.327 0.808 1.802 1.00 81.75 87 ASP A C 1
ATOM 712 O O . ASP A 1 87 ? 18.872 1.928 2.049 1.00 81.75 87 ASP A O 1
ATOM 716 N N . LEU A 1 88 ? 18.638 -0.306 2.042 1.00 74.69 88 LEU A N 1
ATOM 717 C CA . LEU A 1 88 ? 17.276 -0.336 2.571 1.00 74.69 88 LEU A CA 1
ATOM 718 C C . LEU A 1 88 ? 17.208 -0.107 4.084 1.00 74.69 88 LEU A C 1
ATOM 720 O O . LEU A 1 88 ? 16.106 0.115 4.589 1.00 74.69 88 LEU A O 1
ATOM 724 N N . ASP A 1 89 ? 18.338 -0.175 4.793 1.00 77.75 89 ASP A N 1
ATOM 725 C CA . ASP A 1 89 ? 18.414 0.111 6.229 1.00 77.75 89 ASP A CA 1
ATOM 726 C C . ASP A 1 89 ? 18.638 1.611 6.502 1.00 77.75 89 ASP A C 1
ATOM 728 O O . ASP A 1 89 ? 18.482 2.078 7.632 1.00 77.75 89 ASP A O 1
ATOM 732 N N . ASN A 1 90 ? 18.924 2.398 5.460 1.00 83.12 90 ASN A N 1
ATOM 733 C CA . ASN A 1 90 ? 18.973 3.850 5.530 1.00 83.12 90 ASN A CA 1
ATOM 734 C C . ASN A 1 90 ? 17.598 4.464 5.203 1.00 83.12 90 ASN A C 1
ATOM 736 O O . ASN A 1 90 ? 17.268 4.706 4.039 1.00 83.12 90 ASN A O 1
ATOM 740 N N . ASP A 1 91 ? 16.809 4.771 6.241 1.00 81.19 91 ASP A N 1
ATOM 741 C CA . ASP A 1 91 ? 15.450 5.335 6.120 1.00 81.19 91 ASP A CA 1
ATOM 742 C C . ASP A 1 91 ? 15.381 6.591 5.225 1.00 81.19 91 ASP A C 1
ATOM 744 O O . ASP A 1 91 ? 14.404 6.798 4.499 1.00 81.19 91 ASP A O 1
ATOM 748 N N . GLN A 1 92 ? 16.424 7.427 5.241 1.00 82.25 92 GLN A N 1
ATOM 749 C CA . GLN A 1 92 ? 16.498 8.642 4.431 1.00 82.25 92 GLN A CA 1
ATOM 750 C C . GLN A 1 92 ? 16.723 8.318 2.950 1.00 82.25 92 GLN A C 1
ATOM 752 O O . GLN A 1 92 ? 15.982 8.816 2.099 1.00 82.25 92 GLN A O 1
ATOM 757 N N . GLN A 1 93 ? 17.712 7.475 2.625 1.00 82.19 93 GLN A N 1
ATOM 758 C CA . GLN A 1 93 ? 17.949 7.047 1.240 1.00 82.19 93 GLN A CA 1
ATOM 759 C C . GLN A 1 93 ? 16.733 6.310 0.682 1.00 82.19 93 GLN A C 1
ATOM 761 O O . GLN A 1 93 ? 16.297 6.603 -0.434 1.00 82.19 93 GLN A O 1
ATOM 766 N N . TYR A 1 94 ? 16.146 5.421 1.484 1.00 83.88 94 TYR A N 1
ATOM 767 C CA . TYR A 1 94 ? 14.919 4.707 1.163 1.00 83.88 94 TYR A CA 1
ATOM 768 C C . TYR A 1 94 ? 13.788 5.676 0.796 1.00 83.88 94 TYR A C 1
ATOM 770 O O . TYR A 1 94 ? 13.214 5.589 -0.294 1.00 83.88 94 TYR A O 1
ATOM 778 N N . TYR A 1 95 ? 13.492 6.645 1.670 1.00 86.44 95 TYR A N 1
ATOM 779 C CA . TYR A 1 95 ? 12.431 7.623 1.441 1.00 86.44 95 TYR A CA 1
ATOM 780 C C . TYR A 1 95 ? 12.689 8.468 0.187 1.00 86.44 95 TYR A C 1
ATOM 782 O O . TYR A 1 95 ? 11.799 8.646 -0.649 1.00 86.44 95 TYR A O 1
ATOM 790 N N . GLU A 1 96 ? 13.911 8.972 0.023 1.00 87.25 96 GLU A N 1
ATOM 791 C CA . GLU A 1 96 ? 14.285 9.838 -1.092 1.00 87.25 96 GLU A CA 1
ATOM 792 C C . GLU A 1 96 ? 14.278 9.117 -2.446 1.00 87.25 96 GLU A C 1
ATOM 794 O O . GLU A 1 96 ? 13.904 9.720 -3.465 1.00 87.25 96 GLU A O 1
ATOM 799 N N . TYR A 1 97 ? 14.643 7.834 -2.469 1.00 89.06 97 TYR A N 1
ATOM 800 C CA . TYR A 1 97 ? 14.532 6.990 -3.652 1.00 89.06 97 TYR A CA 1
ATOM 801 C C . TYR A 1 97 ? 13.062 6.733 -3.997 1.00 89.06 97 TYR A C 1
ATOM 803 O O . TYR A 1 97 ? 12.629 7.029 -5.118 1.00 89.06 97 TYR A O 1
ATOM 811 N N . ALA A 1 98 ? 12.280 6.239 -3.030 1.00 90.12 98 ALA A N 1
ATOM 812 C CA . ALA A 1 98 ? 10.863 5.926 -3.204 1.00 90.12 98 ALA A CA 1
ATOM 813 C C . ALA A 1 98 ? 10.082 7.148 -3.715 1.00 90.12 98 ALA A C 1
ATOM 815 O O . ALA A 1 98 ? 9.332 7.057 -4.692 1.00 90.12 98 ALA A O 1
ATOM 816 N N . ARG A 1 99 ? 10.339 8.323 -3.126 1.00 91.00 99 ARG A N 1
ATOM 817 C CA . ARG A 1 99 ? 9.730 9.600 -3.518 1.00 91.00 99 ARG A CA 1
ATOM 818 C C . ARG A 1 99 ? 10.046 9.981 -4.959 1.00 91.00 99 ARG A C 1
ATOM 820 O O . ARG A 1 99 ? 9.150 10.390 -5.698 1.00 91.00 99 ARG A O 1
ATOM 827 N N . ARG A 1 100 ? 11.304 9.846 -5.393 1.00 92.00 100 ARG A N 1
ATOM 828 C CA . ARG A 1 100 ? 11.699 10.162 -6.777 1.00 92.00 100 ARG A CA 1
ATOM 829 C C . ARG A 1 100 ? 11.077 9.202 -7.782 1.00 92.00 100 ARG A C 1
ATOM 831 O O . ARG A 1 100 ? 10.555 9.665 -8.797 1.00 92.00 100 ARG A O 1
ATOM 838 N N . ALA A 1 101 ? 11.104 7.899 -7.502 1.00 92.94 101 ALA A N 1
ATOM 839 C CA . ALA A 1 101 ? 10.491 6.894 -8.365 1.00 92.94 101 ALA A CA 1
ATOM 840 C C . ALA A 1 101 ? 8.985 7.159 -8.531 1.00 92.94 101 ALA A C 1
ATOM 842 O O . ALA A 1 101 ? 8.490 7.233 -9.658 1.00 92.94 101 ALA A O 1
ATOM 843 N N . HIS A 1 102 ? 8.283 7.407 -7.420 1.00 95.31 102 HIS A N 1
ATOM 844 C CA . HIS A 1 102 ? 6.847 7.696 -7.388 1.00 95.31 102 HIS A CA 1
ATOM 845 C C . HIS A 1 102 ? 6.470 8.986 -8.127 1.00 95.31 102 HIS A C 1
ATOM 847 O O . HIS A 1 102 ? 5.580 8.972 -8.981 1.00 95.31 102 HIS A O 1
ATOM 853 N N . ASN A 1 103 ? 7.188 10.085 -7.884 1.00 94.56 103 ASN A N 1
ATOM 854 C CA . ASN A 1 103 ? 6.952 11.350 -8.586 1.00 94.56 103 ASN A CA 1
ATOM 855 C C . ASN A 1 103 ? 7.190 11.219 -10.094 1.00 94.56 103 ASN A C 1
ATOM 857 O O . ASN A 1 103 ? 6.411 11.735 -10.900 1.00 94.56 103 ASN A O 1
ATOM 861 N N . LYS A 1 104 ? 8.242 10.495 -10.491 1.00 94.69 104 LYS A N 1
ATOM 862 C CA . LYS A 1 104 ? 8.551 10.261 -11.901 1.00 94.69 104 LYS A CA 1
ATOM 863 C C . LYS A 1 104 ? 7.444 9.477 -12.594 1.00 94.69 104 LYS A C 1
ATOM 865 O O . LYS A 1 104 ? 6.999 9.896 -13.662 1.00 94.69 104 LYS A O 1
ATOM 870 N N . ILE A 1 105 ? 6.968 8.379 -12.001 1.00 94.38 105 ILE A N 1
ATOM 871 C CA . ILE A 1 105 ? 5.898 7.592 -12.623 1.00 94.38 105 ILE A CA 1
ATOM 872 C C . ILE A 1 105 ? 4.563 8.343 -12.644 1.00 94.38 105 ILE A C 1
ATOM 874 O O . ILE A 1 105 ? 3.824 8.221 -13.618 1.00 94.38 105 ILE A O 1
ATOM 878 N N . LYS A 1 106 ? 4.271 9.198 -11.654 1.00 93.50 106 LYS A N 1
ATOM 879 C CA . LYS A 1 106 ? 3.111 10.104 -11.716 1.00 93.50 106 LYS A CA 1
ATOM 880 C C . LYS A 1 106 ? 3.205 11.068 -12.899 1.00 93.50 106 LYS A C 1
ATOM 882 O O . LYS A 1 106 ? 2.271 11.140 -13.692 1.00 93.50 106 LYS A O 1
ATOM 887 N N . ALA A 1 107 ? 4.357 11.708 -13.095 1.00 91.88 107 ALA A N 1
ATOM 888 C CA . ALA A 1 107 ? 4.575 12.585 -14.245 1.00 91.88 107 ALA A CA 1
ATOM 889 C C . ALA A 1 107 ? 4.470 11.834 -15.587 1.00 91.88 107 ALA A C 1
ATOM 891 O O . ALA A 1 107 ? 3.927 12.362 -16.558 1.00 91.88 107 ALA A O 1
ATOM 892 N N . VAL A 1 108 ? 4.967 10.595 -15.655 1.00 90.44 108 VAL A N 1
ATOM 893 C CA . VAL A 1 108 ? 4.808 9.722 -16.829 1.00 90.44 108 VAL A CA 1
ATOM 894 C C . VAL A 1 108 ? 3.333 9.393 -17.067 1.00 90.44 108 VAL A C 1
ATOM 896 O O . VAL A 1 108 ? 2.861 9.565 -18.188 1.00 90.44 108 VAL A O 1
ATOM 899 N N . LYS A 1 109 ? 2.587 9.001 -16.027 1.00 89.81 109 LYS A N 1
ATOM 900 C CA . LYS A 1 109 ? 1.145 8.728 -16.104 1.00 89.81 109 LYS A CA 1
ATOM 901 C C . LYS A 1 109 ? 0.380 9.927 -16.659 1.00 89.81 109 LYS A C 1
ATOM 903 O O . LYS A 1 109 ? -0.439 9.752 -17.556 1.00 89.81 109 LYS A O 1
ATOM 908 N N . ASP A 1 110 ? 0.666 11.131 -16.173 1.00 87.38 110 ASP A N 1
ATOM 909 C CA . ASP A 1 110 ? -0.014 12.347 -16.626 1.00 87.38 110 ASP A CA 1
ATOM 910 C C . ASP A 1 110 ? 0.307 12.670 -18.093 1.00 87.38 110 ASP A C 1
ATOM 912 O O . ASP A 1 110 ? -0.572 13.084 -18.847 1.00 87.38 110 ASP A O 1
ATOM 916 N N . ARG A 1 111 ? 1.540 12.400 -18.540 1.00 83.56 111 ARG A N 1
ATOM 917 C CA . ARG A 1 111 ? 1.950 12.557 -19.947 1.00 83.56 111 ARG A CA 1
ATOM 918 C C . ARG A 1 111 ? 1.335 11.503 -20.870 1.00 83.56 111 ARG A C 1
ATOM 920 O O . ARG A 1 111 ? 0.975 11.837 -21.996 1.00 83.56 111 ARG A O 1
ATOM 927 N N . ILE A 1 112 ? 1.237 10.251 -20.424 1.00 77.81 112 ILE A N 1
ATOM 928 C CA . ILE A 1 112 ? 0.655 9.141 -21.197 1.00 77.81 112 ILE A CA 1
ATOM 929 C C . ILE A 1 112 ? -0.871 9.246 -21.229 1.00 77.81 112 ILE A C 1
ATOM 931 O O . ILE A 1 112 ? -1.472 8.962 -22.252 1.00 77.81 112 ILE A O 1
ATOM 935 N N . ARG A 1 113 ? -1.532 9.783 -20.194 1.00 66.44 113 ARG A N 1
ATOM 936 C CA . ARG A 1 113 ? -2.975 10.085 -20.272 1.00 66.44 113 ARG A CA 1
ATOM 937 C C . ARG A 1 113 ? -3.319 11.050 -21.419 1.00 66.44 113 ARG A C 1
ATOM 939 O O . ARG A 1 113 ? -4.467 11.102 -21.842 1.00 66.44 113 ARG A O 1
ATOM 946 N N . MET A 1 114 ? -2.327 11.793 -21.915 1.00 56.47 114 MET A N 1
ATOM 947 C CA . MET A 1 114 ? -2.451 12.760 -23.007 1.00 56.47 114 MET A CA 1
ATOM 948 C C . MET A 1 114 ? -1.946 12.236 -24.366 1.00 56.47 114 MET A C 1
ATOM 950 O O . MET A 1 114 ? -2.095 12.942 -25.361 1.00 56.47 114 MET A O 1
ATOM 954 N N . LYS A 1 115 ? -1.310 11.052 -24.443 1.00 54.69 115 LYS A N 1
ATOM 955 C CA . LYS A 1 115 ? -0.675 10.515 -25.668 1.00 54.69 115 LYS A CA 1
ATOM 956 C C . LYS A 1 115 ? -0.862 8.995 -25.786 1.00 54.69 115 LYS A C 1
ATOM 958 O O . LYS A 1 115 ? -0.876 8.296 -24.788 1.00 54.69 115 LYS A O 1
ATOM 963 N N . THR A 1 116 ? -0.967 8.486 -27.012 1.00 55.97 116 THR A N 1
ATOM 964 C CA . THR A 1 116 ? -1.193 7.069 -27.363 1.00 55.97 116 THR A CA 1
ATOM 965 C C . THR A 1 116 ? -0.365 6.064 -26.536 1.00 55.97 116 THR A C 1
ATOM 967 O O . THR A 1 116 ? 0.800 6.317 -26.221 1.00 55.97 116 THR A O 1
ATOM 970 N N . HIS A 1 117 ? -0.954 4.894 -26.246 1.00 67.88 117 HIS A N 1
ATOM 971 C CA . HIS A 1 117 ? -0.413 3.775 -25.446 1.00 67.88 117 HIS A CA 1
ATOM 972 C C . HIS A 1 117 ? 0.962 3.213 -25.875 1.00 67.88 117 HIS A C 1
ATOM 974 O O . HIS A 1 117 ? 1.529 2.379 -25.172 1.00 67.88 117 HIS A O 1
ATOM 980 N N . GLU A 1 118 ? 1.528 3.665 -26.995 1.00 72.00 118 GLU A N 1
ATOM 981 C CA . GLU A 1 118 ? 2.826 3.224 -27.525 1.00 72.00 118 GLU A CA 1
ATOM 982 C C . GLU A 1 118 ? 3.984 3.439 -26.536 1.00 72.00 118 GLU A C 1
ATOM 984 O O . GLU A 1 118 ? 4.900 2.623 -26.463 1.00 72.00 118 GLU A O 1
ATOM 989 N N . ARG A 1 119 ? 3.900 4.477 -25.693 1.00 81.94 119 ARG A N 1
ATOM 990 C CA . ARG A 1 119 ? 4.946 4.846 -24.718 1.00 81.94 119 ARG A CA 1
ATOM 991 C C . ARG A 1 119 ? 5.049 3.924 -23.502 1.00 81.94 119 ARG A C 1
ATOM 993 O O . ARG A 1 119 ? 5.935 4.107 -22.666 1.00 81.94 119 ARG A O 1
ATOM 1000 N N . ASN A 1 120 ? 4.155 2.945 -23.370 1.00 86.94 120 ASN A N 1
ATOM 1001 C CA . ASN A 1 120 ? 4.219 1.970 -22.281 1.00 86.94 120 ASN A CA 1
ATOM 1002 C C . ASN A 1 120 ? 5.436 1.045 -22.414 1.00 86.94 120 ASN A C 1
ATOM 1004 O O . ASN A 1 120 ? 5.957 0.583 -21.404 1.00 86.94 120 ASN A O 1
ATOM 1008 N N . LYS A 1 121 ? 5.916 0.808 -23.640 1.00 89.56 121 LYS A N 1
ATOM 1009 C CA . LYS A 1 121 ? 7.099 -0.027 -23.893 1.00 89.56 121 LYS A CA 1
ATOM 1010 C C . LYS A 1 121 ? 8.418 0.721 -23.691 1.00 89.56 121 LYS A C 1
ATOM 1012 O O . LYS A 1 121 ? 9.468 0.086 -23.648 1.00 89.56 121 LYS A O 1
ATOM 1017 N N . ASP A 1 122 ? 8.375 2.046 -23.551 1.00 92.12 122 ASP A N 1
ATOM 1018 C CA . ASP A 1 122 ? 9.573 2.849 -23.323 1.00 92.12 122 ASP A CA 1
ATOM 1019 C C . ASP A 1 122 ? 10.226 2.461 -21.990 1.00 92.12 122 ASP A C 1
ATOM 1021 O O . ASP A 1 122 ? 9.546 2.246 -20.977 1.00 92.12 122 ASP A O 1
ATOM 1025 N N . LYS A 1 123 ? 11.562 2.421 -21.983 1.00 94.56 123 LYS A N 1
ATOM 1026 C CA . LYS A 1 123 ? 12.356 2.138 -20.785 1.00 94.56 123 LYS A CA 1
ATOM 1027 C C . LYS A 1 123 ? 12.079 3.181 -19.697 1.00 94.56 123 LYS A C 1
ATOM 1029 O O . LYS A 1 123 ? 12.217 4.386 -19.924 1.00 94.56 123 LYS A O 1
ATOM 1034 N N . PHE A 1 124 ? 11.761 2.715 -18.493 1.00 94.19 124 PHE A N 1
ATOM 1035 C CA . PHE A 1 124 ? 11.680 3.548 -17.302 1.00 94.19 124 PHE A CA 1
ATOM 1036 C C . PHE A 1 124 ? 13.032 3.532 -16.590 1.00 94.19 124 PHE A C 1
ATOM 1038 O O . PHE A 1 124 ? 13.459 2.517 -16.052 1.00 94.19 124 PHE A O 1
ATOM 1045 N N . SER A 1 125 ? 13.721 4.671 -16.556 1.00 91.69 125 SER A N 1
ATOM 1046 C CA . SER A 1 125 ? 14.945 4.791 -15.761 1.00 91.69 125 SER A CA 1
ATOM 1047 C C . SER A 1 125 ? 14.625 5.012 -14.282 1.00 91.69 125 SER A C 1
ATOM 1049 O O . SER A 1 125 ? 13.898 5.941 -13.924 1.00 91.69 125 SER A O 1
ATOM 1051 N N . LEU A 1 126 ? 15.188 4.188 -13.409 1.00 91.12 126 LEU A N 1
ATOM 1052 C CA . LEU A 1 126 ? 15.104 4.402 -11.969 1.00 91.12 126 LEU A CA 1
ATOM 1053 C C . LEU A 1 126 ? 15.963 5.601 -11.517 1.00 91.12 126 LEU A C 1
ATOM 1055 O O . LEU A 1 126 ? 16.811 6.072 -12.282 1.00 91.12 126 LEU A O 1
ATOM 1059 N N . PRO A 1 127 ? 15.715 6.151 -10.313 1.00 89.62 127 PRO A N 1
ATOM 1060 C CA . PRO A 1 127 ? 16.578 7.168 -9.720 1.00 89.62 127 PRO A CA 1
ATOM 1061 C C . PRO A 1 127 ? 18.038 6.701 -9.606 1.00 89.62 127 PRO A C 1
ATOM 1063 O O . PRO A 1 127 ? 18.297 5.557 -9.244 1.00 89.62 127 PRO A O 1
ATOM 1066 N N . ASP A 1 128 ? 18.985 7.602 -9.880 1.00 86.19 128 ASP A N 1
ATOM 1067 C CA . ASP A 1 128 ? 20.417 7.326 -9.723 1.00 86.19 128 ASP A CA 1
ATOM 1068 C C . ASP A 1 128 ? 20.810 7.308 -8.238 1.00 86.19 128 ASP A C 1
ATOM 1070 O O . ASP A 1 128 ? 20.697 8.313 -7.528 1.00 86.19 128 ASP A O 1
ATOM 1074 N N . ILE A 1 129 ? 21.302 6.155 -7.790 1.00 83.31 129 ILE A N 1
ATOM 1075 C CA . ILE A 1 129 ? 21.733 5.885 -6.416 1.00 83.31 129 ILE A CA 1
ATOM 1076 C C . ILE A 1 129 ? 22.937 6.757 -6.047 1.00 83.31 129 ILE A C 1
ATOM 1078 O O . ILE A 1 129 ? 22.988 7.311 -4.952 1.00 83.31 129 ILE A O 1
ATOM 1082 N N . SER A 1 130 ? 23.876 6.963 -6.974 1.00 80.81 130 SER A N 1
ATOM 1083 C CA . SER A 1 130 ? 25.094 7.751 -6.727 1.00 80.81 130 SER A CA 1
ATOM 1084 C C . SER A 1 130 ? 24.762 9.205 -6.402 1.00 80.81 130 SER A C 1
ATOM 1086 O O . SER A 1 130 ? 25.408 9.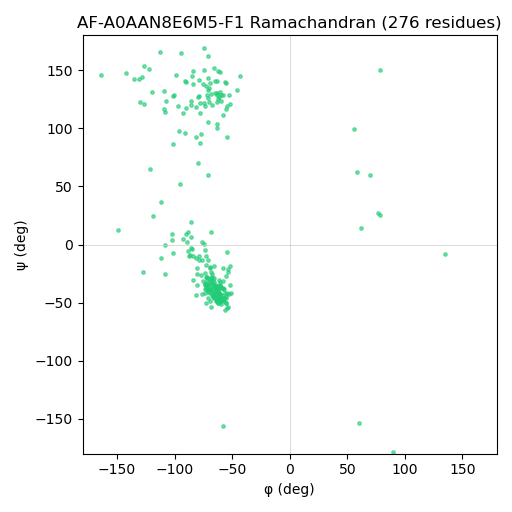847 -5.571 1.00 80.81 130 SER A O 1
ATOM 1088 N N . PHE A 1 131 ? 23.730 9.735 -7.058 1.00 78.19 131 PHE A N 1
ATOM 1089 C CA . PHE A 1 131 ? 23.205 11.064 -6.784 1.00 78.19 131 PHE A CA 1
ATOM 1090 C C . PHE A 1 131 ? 22.486 11.128 -5.430 1.00 78.19 131 PHE A C 1
ATOM 1092 O O . PHE A 1 131 ? 22.632 12.111 -4.705 1.00 78.19 131 PHE A O 1
ATOM 1099 N N . LEU A 1 132 ? 21.755 10.075 -5.055 1.00 77.62 132 LEU A N 1
ATOM 1100 C CA . LEU A 1 132 ? 21.057 9.991 -3.771 1.00 77.62 132 LEU A CA 1
ATOM 1101 C C . LEU A 1 132 ? 22.015 9.958 -2.583 1.00 77.62 132 LEU A C 1
ATOM 1103 O O . LEU A 1 132 ? 21.830 10.743 -1.657 1.00 77.62 132 LEU A O 1
ATOM 1107 N N . VAL A 1 133 ? 23.070 9.142 -2.647 1.00 78.19 133 VAL A N 1
ATOM 1108 C CA . VAL A 1 133 ? 24.094 9.063 -1.591 1.00 78.19 133 VAL A CA 1
ATOM 1109 C C . VAL A 1 133 ? 24.712 10.443 -1.326 1.00 78.19 133 VAL A C 1
ATOM 1111 O O . VAL A 1 133 ? 24.866 10.844 -0.172 1.00 78.19 133 VAL A O 1
ATOM 1114 N N . LYS A 1 134 ? 24.989 11.218 -2.386 1.00 79.38 134 LYS A N 1
ATOM 1115 C CA . LYS A 1 134 ? 25.511 12.594 -2.278 1.00 79.38 134 LYS A CA 1
ATOM 1116 C C . LYS A 1 134 ? 24.527 13.565 -1.628 1.00 79.38 134 LYS A C 1
ATOM 1118 O O . LYS A 1 134 ? 24.956 14.465 -0.914 1.00 79.38 134 LYS A O 1
ATOM 1123 N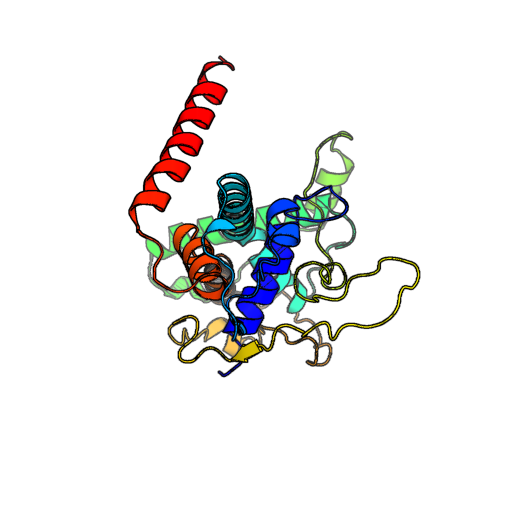 N . ILE A 1 135 ? 23.228 13.416 -1.886 1.00 74.69 135 ILE A N 1
ATOM 1124 C CA . ILE A 1 135 ? 22.199 14.248 -1.249 1.00 74.69 135 ILE A CA 1
ATOM 1125 C C . ILE A 1 135 ? 22.105 13.909 0.233 1.00 74.69 135 ILE A C 1
ATOM 1127 O O . ILE A 1 135 ? 22.170 14.810 1.063 1.00 74.69 135 ILE A O 1
ATOM 1131 N N . THR A 1 136 ? 22.016 12.622 0.569 1.00 71.81 136 THR A N 1
ATOM 1132 C CA . THR A 1 136 ? 21.856 12.198 1.963 1.00 71.81 136 THR A CA 1
ATOM 1133 C C . THR A 1 136 ? 23.076 12.510 2.822 1.00 71.81 136 THR A C 1
ATOM 1135 O O . THR A 1 136 ? 22.923 12.807 3.999 1.00 71.81 136 THR A O 1
ATOM 1138 N N . ALA A 1 137 ? 24.278 12.520 2.235 1.00 71.50 137 ALA A N 1
ATOM 1139 C CA . ALA A 1 137 ? 25.509 12.890 2.933 1.00 71.50 137 ALA A CA 1
ATOM 1140 C C . ALA A 1 137 ? 25.597 14.386 3.302 1.00 71.50 137 ALA A C 1
ATOM 1142 O O . ALA A 1 137 ? 26.376 14.744 4.180 1.00 71.50 137 ALA A O 1
ATOM 1143 N N . ASN A 1 138 ? 24.821 15.251 2.638 1.00 64.31 138 ASN A N 1
ATOM 1144 C CA . ASN A 1 138 ? 24.895 16.709 2.788 1.00 64.31 138 ASN A CA 1
ATOM 1145 C C . ASN A 1 138 ? 23.696 17.321 3.540 1.00 64.31 138 ASN A C 1
ATOM 1147 O O . ASN A 1 138 ? 23.645 18.541 3.707 1.00 64.31 138 ASN A O 1
ATOM 1151 N N . GLU A 1 139 ? 22.713 16.524 3.968 1.00 62.47 139 GLU A N 1
ATOM 1152 C CA . GLU A 1 139 ? 21.542 17.030 4.697 1.00 62.47 139 GLU A CA 1
ATOM 1153 C C . GLU A 1 139 ? 21.796 17.162 6.205 1.00 62.47 139 GLU A C 1
ATOM 1155 O O .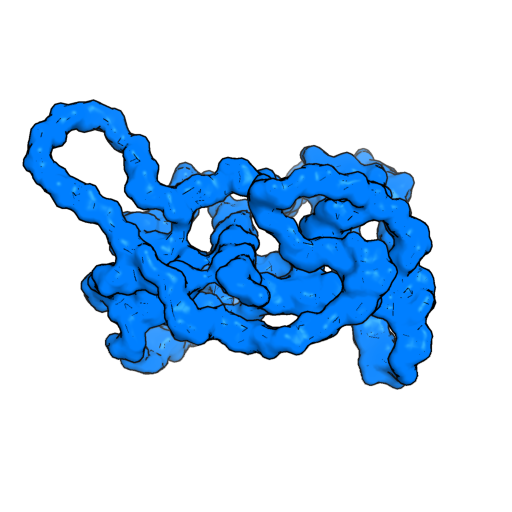 GLU A 1 139 ? 22.505 16.365 6.816 1.00 62.47 139 GLU A O 1
ATOM 1160 N N . GLN A 1 140 ? 21.197 18.190 6.816 1.00 55.41 140 GLN A N 1
ATOM 1161 C CA . GLN A 1 140 ? 21.350 18.449 8.246 1.00 55.41 140 GLN A CA 1
ATOM 1162 C C . GLN A 1 140 ? 20.616 17.411 9.114 1.00 55.41 140 GLN A C 1
ATOM 1164 O O . GLN A 1 140 ? 19.497 17.006 8.778 1.00 55.41 140 GLN A O 1
ATOM 1169 N N . PRO A 1 141 ? 21.192 17.027 10.269 1.00 50.62 141 PRO A N 1
ATOM 1170 C CA . PRO A 1 141 ? 20.527 16.155 11.229 1.00 50.62 141 PRO A CA 1
ATOM 1171 C C . PRO A 1 141 ? 19.268 16.836 11.786 1.00 50.62 141 PRO A C 1
ATOM 1173 O O . PRO A 1 141 ? 19.325 17.974 12.244 1.00 50.62 141 PRO A O 1
ATOM 1176 N N . GLY A 1 142 ? 18.125 16.143 11.748 1.00 54.75 142 GLY A N 1
ATOM 1177 C CA . GLY A 1 142 ? 16.871 16.615 12.359 1.00 54.75 142 GLY A CA 1
ATOM 1178 C C . GLY A 1 142 ? 15.608 16.466 11.507 1.00 54.75 142 GLY A C 1
ATOM 1179 O O . GLY A 1 142 ? 14.508 16.675 12.017 1.00 54.75 142 GLY A O 1
ATOM 1180 N N . ARG A 1 143 ? 15.713 16.078 10.229 1.00 62.09 143 ARG A N 1
ATOM 1181 C CA . ARG A 1 143 ? 14.529 15.779 9.408 1.00 62.09 143 ARG A CA 1
ATOM 1182 C C . ARG A 1 143 ? 13.986 14.387 9.757 1.00 62.09 143 ARG A C 1
ATOM 1184 O O . ARG A 1 143 ? 14.705 13.399 9.641 1.00 62.09 143 ARG A O 1
ATOM 1191 N N . TYR A 1 144 ? 12.723 14.307 10.176 1.00 62.75 144 TYR A N 1
ATOM 1192 C CA . TYR A 1 144 ? 12.056 13.024 10.413 1.00 62.75 144 TYR A CA 1
ATOM 1193 C C . TYR A 1 144 ? 11.695 12.363 9.080 1.00 62.75 144 TYR A C 1
ATOM 1195 O O . TYR A 1 144 ? 10.949 12.929 8.275 1.00 62.75 144 TYR A O 1
ATOM 1203 N N . TYR A 1 145 ? 12.211 11.156 8.872 1.00 67.44 145 TYR A N 1
ATOM 1204 C CA . TYR A 1 145 ? 11.833 10.276 7.776 1.00 67.44 145 TYR A CA 1
ATOM 1205 C C . TYR A 1 145 ? 10.999 9.136 8.355 1.00 67.44 145 TYR A C 1
ATOM 1207 O O . TYR A 1 145 ? 11.463 8.468 9.282 1.00 67.44 145 TYR A O 1
ATOM 1215 N N . PRO A 1 146 ? 9.767 8.911 7.867 1.00 65.62 146 PRO A N 1
ATOM 1216 C CA . PRO A 1 146 ? 8.963 7.814 8.373 1.00 65.62 146 PRO A CA 1
ATOM 1217 C C . PRO A 1 146 ? 9.685 6.487 8.139 1.00 65.62 146 PRO A C 1
ATOM 1219 O O . PRO A 1 146 ? 10.012 6.161 6.995 1.00 65.62 146 PRO A O 1
ATOM 1222 N N . LYS A 1 147 ? 9.920 5.721 9.205 1.00 64.44 147 LYS A N 1
ATOM 1223 C CA . LYS A 1 147 ? 10.686 4.468 9.141 1.00 64.44 147 LYS A CA 1
ATOM 1224 C C . LYS A 1 147 ? 10.044 3.454 8.211 1.00 64.44 147 LYS A C 1
ATOM 1226 O O . LYS A 1 147 ? 8.817 3.422 8.091 1.00 64.44 147 LYS A O 1
ATOM 1231 N N . ARG A 1 148 ? 10.837 2.607 7.562 1.00 66.50 148 ARG A N 1
ATOM 1232 C CA . ARG A 1 148 ? 10.296 1.419 6.891 1.00 66.50 148 ARG A CA 1
ATOM 1233 C C . ARG A 1 148 ? 9.827 0.417 7.954 1.00 66.50 148 ARG A C 1
ATOM 1235 O O . ARG A 1 148 ? 10.630 -0.023 8.768 1.00 66.50 148 ARG A O 1
ATOM 1242 N N . ASN A 1 149 ? 8.556 0.014 7.926 1.00 63.28 149 ASN A N 1
ATOM 1243 C CA . ASN A 1 149 ? 8.109 -1.105 8.759 1.00 63.28 149 ASN A CA 1
ATOM 1244 C C . ASN A 1 149 ? 8.695 -2.401 8.176 1.00 63.28 149 ASN A C 1
ATOM 1246 O O . ASN A 1 149 ? 8.562 -2.655 6.975 1.00 63.28 149 ASN A O 1
ATOM 1250 N N . LYS A 1 150 ? 9.362 -3.229 8.988 1.00 60.12 150 LYS A N 1
ATOM 1251 C CA . LYS A 1 150 ? 9.766 -4.574 8.553 1.00 60.12 150 LYS A CA 1
ATOM 1252 C C . LYS A 1 150 ? 8.563 -5.496 8.784 1.00 60.12 150 LYS A C 1
ATOM 1254 O O . LYS A 1 150 ? 7.855 -5.352 9.776 1.00 60.12 150 LYS A O 1
ATOM 1259 N N . MET A 1 151 ? 8.253 -6.406 7.849 1.00 49.62 151 MET A N 1
ATOM 1260 C CA . MET A 1 151 ? 7.034 -7.252 7.909 1.00 49.62 151 MET A CA 1
ATOM 1261 C C . MET A 1 151 ? 6.878 -8.027 9.236 1.00 49.62 151 MET A C 1
ATOM 1263 O O . MET A 1 151 ? 5.766 -8.394 9.596 1.00 49.62 151 MET A O 1
ATOM 1267 N N . VAL A 1 152 ? 7.970 -8.229 9.976 1.00 45.66 152 VAL A N 1
ATOM 1268 C CA . VAL A 1 152 ? 8.018 -8.925 11.271 1.00 45.66 152 VAL A CA 1
ATOM 1269 C C . VAL A 1 152 ? 7.415 -8.097 12.424 1.00 45.66 152 VAL A C 1
ATOM 1271 O O . VAL A 1 152 ? 7.012 -8.661 13.435 1.00 45.66 152 VAL A O 1
ATOM 1274 N N . ASP A 1 153 ? 7.260 -6.778 12.268 1.00 49.25 153 ASP A N 1
ATOM 1275 C CA . ASP A 1 153 ? 6.911 -5.865 13.369 1.00 49.25 153 ASP A CA 1
ATOM 1276 C C . ASP A 1 153 ? 5.393 -5.733 13.634 1.00 49.25 153 ASP A C 1
ATOM 1278 O O . ASP A 1 153 ? 4.971 -4.889 14.419 1.00 49.25 153 ASP A O 1
ATOM 1282 N N . THR A 1 154 ? 4.533 -6.525 12.973 1.00 50.75 154 THR A N 1
ATOM 1283 C CA . THR A 1 154 ? 3.062 -6.314 12.974 1.00 50.75 154 THR A CA 1
ATOM 1284 C C . THR A 1 154 ? 2.207 -7.383 13.705 1.00 50.75 154 THR A C 1
ATOM 1286 O O . THR A 1 154 ? 1.105 -7.670 13.235 1.00 50.75 154 THR A O 1
ATOM 1289 N N . PRO A 1 155 ? 2.611 -7.999 14.840 1.00 54.34 155 PRO A N 1
ATOM 1290 C CA . PRO A 1 155 ? 1.746 -8.988 15.499 1.00 54.34 155 PRO A CA 1
ATOM 1291 C C . PRO A 1 155 ? 0.536 -8.368 16.233 1.00 54.34 155 PRO A C 1
ATOM 1293 O O . PRO A 1 155 ? -0.493 -9.023 16.366 1.00 54.34 155 PRO A O 1
ATOM 1296 N N . VAL A 1 156 ? 0.599 -7.099 16.660 1.00 56.44 156 VAL A N 1
ATOM 1297 C CA . VAL A 1 156 ? -0.359 -6.528 17.639 1.00 56.44 156 VAL A CA 1
ATOM 1298 C C . VAL A 1 156 ? -1.796 -6.369 17.115 1.00 56.44 156 VAL A C 1
ATOM 1300 O O . VAL A 1 156 ? -2.740 -6.456 17.890 1.00 56.44 156 VAL A O 1
ATOM 1303 N N . LEU A 1 157 ? -1.994 -6.160 15.809 1.00 58.06 157 LEU A N 1
ATOM 1304 C CA . LEU A 1 157 ? -3.326 -5.893 15.233 1.00 58.06 157 LEU A CA 1
ATOM 1305 C C . LEU A 1 157 ? -3.969 -7.096 14.526 1.00 58.06 157 LEU A C 1
ATOM 1307 O O . LEU A 1 157 ? -5.024 -6.947 13.909 1.00 58.06 157 LEU A O 1
ATOM 1311 N N . THR A 1 158 ? -3.321 -8.264 14.571 1.00 51.44 158 THR A N 1
ATOM 1312 C CA .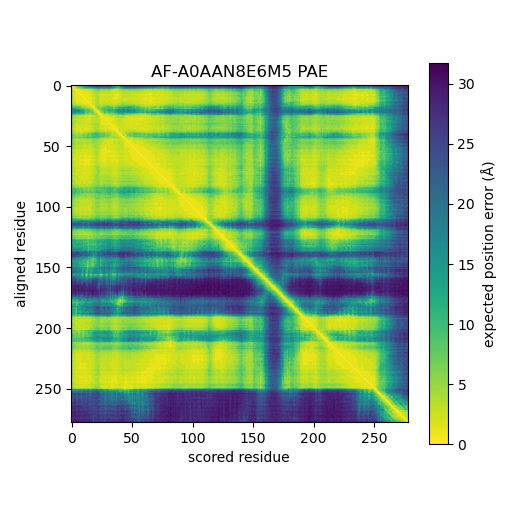 THR A 1 158 ? -3.804 -9.495 13.916 1.00 51.44 158 THR A CA 1
ATOM 1313 C C . THR A 1 158 ? -3.871 -10.693 14.855 1.00 51.44 158 THR A C 1
ATOM 1315 O O . THR A 1 158 ? -4.663 -11.598 14.603 1.00 51.44 158 THR A O 1
ATOM 1318 N N . ASP A 1 159 ? -3.099 -10.693 15.946 1.00 44.22 159 ASP A N 1
ATOM 1319 C CA . ASP A 1 159 ? -3.118 -11.755 16.944 1.00 44.22 159 ASP A CA 1
ATOM 1320 C C . ASP A 1 159 ? -3.761 -11.252 18.246 1.00 44.22 159 ASP A C 1
ATOM 1322 O O . ASP A 1 159 ? -3.250 -10.356 18.915 1.00 44.22 159 ASP A O 1
ATOM 1326 N N . GLY A 1 160 ? -4.890 -11.850 18.635 1.00 42.81 160 GLY A N 1
ATOM 1327 C CA . GLY A 1 160 ? -5.564 -11.590 19.914 1.00 42.81 160 GLY A CA 1
ATOM 1328 C C . GLY A 1 160 ? -4.786 -12.082 21.146 1.00 42.81 160 GLY A C 1
ATOM 1329 O O . GLY A 1 160 ? -5.337 -12.128 22.249 1.00 42.81 160 GLY A O 1
ATOM 1330 N N . SER A 1 161 ? -3.525 -12.487 20.986 1.00 39.16 161 SER A N 1
ATOM 1331 C CA . SER A 1 161 ? -2.699 -13.066 22.038 1.00 39.16 161 SER A CA 1
ATOM 1332 C C . SER A 1 161 ? -2.066 -11.997 22.937 1.00 39.16 161 SER A C 1
ATOM 1334 O O . SER A 1 161 ? -0.952 -11.517 22.717 1.00 39.16 161 SER A O 1
ATOM 1336 N N . ARG A 1 162 ? -2.763 -11.674 24.032 1.00 40.78 162 ARG A N 1
ATOM 1337 C CA . ARG A 1 162 ? -2.208 -10.943 25.183 1.00 40.78 162 ARG A CA 1
ATOM 1338 C C . ARG A 1 162 ? -0.932 -11.625 25.691 1.00 40.78 162 ARG A C 1
ATOM 1340 O O . ARG A 1 162 ? -0.965 -12.789 26.083 1.00 40.78 162 ARG A O 1
ATOM 1347 N N . LYS A 1 163 ? 0.153 -10.863 25.849 1.00 29.42 163 LYS A N 1
ATOM 1348 C CA . LYS A 1 163 ? 1.118 -11.106 26.930 1.00 29.42 163 LYS A CA 1
ATOM 1349 C C . LYS A 1 163 ? 0.760 -10.179 28.084 1.00 29.42 163 LYS A C 1
ATOM 1351 O O . LYS A 1 163 ? 1.131 -9.013 28.082 1.00 29.42 163 LYS A O 1
ATOM 1356 N N . SER A 1 164 ? 0.036 -10.700 29.067 1.00 31.88 164 SER A N 1
ATOM 1357 C CA . SER A 1 164 ? 0.035 -10.122 30.409 1.00 31.88 164 SER A CA 1
ATOM 1358 C C . SER A 1 164 ? 0.541 -11.192 31.366 1.00 31.88 164 SER A C 1
ATOM 1360 O O . SER A 1 164 ? 0.159 -12.358 31.258 1.00 31.88 164 SER A O 1
ATOM 1362 N N . ALA A 1 165 ? 1.490 -10.803 32.208 1.00 32.41 165 ALA A N 1
ATOM 1363 C CA . ALA A 1 165 ? 2.144 -11.679 33.156 1.00 32.41 165 ALA A CA 1
ATOM 1364 C C . ALA A 1 165 ? 1.199 -12.049 34.316 1.00 32.41 165 ALA A C 1
ATOM 1366 O O . ALA A 1 165 ? 0.557 -11.182 34.897 1.00 32.41 165 ALA A O 1
ATOM 1367 N N . GLU A 1 166 ? 1.239 -13.342 34.653 1.00 27.16 166 GLU A N 1
ATOM 1368 C CA . GLU A 1 166 ? 0.868 -13.998 35.919 1.00 27.16 166 GLU A CA 1
ATOM 1369 C C . GLU A 1 166 ? -0.608 -14.274 36.293 1.00 27.16 166 GLU A C 1
ATOM 1371 O O . GLU A 1 166 ? -1.534 -13.626 35.808 1.00 27.16 166 GLU A O 1
ATOM 1376 N N . PRO A 1 167 ? -0.846 -15.359 37.076 1.00 34.19 167 PRO A N 1
ATOM 1377 C CA . PRO A 1 167 ? -1.928 -16.296 36.801 1.00 34.19 167 PRO A CA 1
ATOM 1378 C C . PRO A 1 167 ? -3.065 -16.209 37.818 1.00 34.19 167 PRO A C 1
ATOM 1380 O O . PRO A 1 167 ? -2.846 -16.354 39.021 1.00 34.19 167 PRO A O 1
ATOM 1383 N N . GLN A 1 168 ? -4.306 -16.136 37.336 1.00 27.52 168 GLN A N 1
ATOM 1384 C CA . GLN A 1 168 ? -5.459 -16.593 38.108 1.00 27.52 168 GLN A CA 1
ATOM 1385 C C . GLN A 1 168 ? -6.417 -17.432 37.257 1.00 27.52 168 GLN A C 1
ATOM 1387 O O . GLN A 1 168 ? -6.583 -17.237 36.056 1.00 27.52 168 GLN A O 1
ATOM 1392 N N . LYS A 1 169 ? -6.949 -18.447 37.938 1.00 27.77 169 LYS A N 1
ATOM 1393 C CA . LYS A 1 169 ? -7.737 -19.584 37.467 1.00 27.77 169 LYS A CA 1
ATOM 1394 C C . LYS A 1 169 ? -8.985 -19.193 36.671 1.00 27.77 169 LYS A C 1
ATOM 1396 O O . LYS A 1 169 ? -9.766 -18.373 37.126 1.00 27.77 169 LYS A O 1
ATOM 1401 N N . THR A 1 170 ? -9.193 -19.964 35.605 1.00 28.64 170 THR A N 1
ATOM 1402 C CA . THR A 1 170 ? -10.485 -20.430 35.077 1.00 28.64 170 THR A CA 1
ATOM 1403 C C . THR A 1 170 ? -11.524 -19.363 34.733 1.00 28.64 170 THR A C 1
ATOM 1405 O O . THR A 1 170 ? -12.318 -18.979 35.575 1.00 28.64 170 THR A O 1
ATOM 1408 N N . GLU A 1 171 ? -11.614 -19.031 33.447 1.00 26.25 171 GLU A N 1
ATOM 1409 C CA . GLU A 1 171 ? -12.850 -19.121 32.657 1.00 26.25 171 GLU A CA 1
ATOM 1410 C C . GLU A 1 171 ? -12.476 -19.051 31.167 1.00 26.25 171 GLU A C 1
ATOM 1412 O O . GLU A 1 171 ? -11.455 -18.478 30.789 1.00 26.25 171 GLU A O 1
ATOM 1417 N N . ILE A 1 172 ? -13.224 -19.769 30.336 1.00 32.62 172 ILE A N 1
ATOM 1418 C CA . ILE A 1 172 ? -12.900 -20.085 28.942 1.00 32.62 172 ILE A CA 1
ATOM 1419 C C . ILE A 1 172 ? -12.830 -18.780 28.132 1.00 32.62 172 ILE A C 1
ATOM 1421 O O . ILE A 1 172 ? -13.856 -18.189 27.813 1.00 32.62 172 ILE A O 1
ATOM 1425 N N . SER A 1 173 ? -11.619 -18.312 27.812 1.00 30.66 173 SER A N 1
ATOM 1426 C CA . SER A 1 173 ? -11.422 -17.179 26.903 1.00 30.66 173 SER A CA 1
ATOM 1427 C C . SER A 1 173 ? -11.626 -17.671 25.476 1.00 30.66 173 SER A C 1
ATOM 1429 O O . SER A 1 173 ? -10.717 -18.228 24.860 1.00 30.66 173 SER A O 1
ATOM 1431 N N . GLU A 1 174 ? -12.842 -17.491 24.972 1.00 36.00 174 GLU A N 1
ATOM 1432 C CA . GLU A 1 174 ? -13.198 -17.736 23.580 1.00 36.00 174 GLU A CA 1
ATOM 1433 C C . GLU A 1 174 ? -12.318 -16.880 22.663 1.00 36.00 174 GLU A C 1
ATOM 1435 O O . GLU A 1 174 ? -12.385 -15.651 22.638 1.00 36.00 174 GLU A O 1
ATOM 1440 N N . VAL A 1 175 ? -11.447 -17.552 21.916 1.00 39.22 175 VAL A N 1
ATOM 1441 C CA . VAL A 1 175 ? -10.706 -16.952 20.809 1.00 39.22 175 VAL A CA 1
ATOM 1442 C C . VAL A 1 175 ? -11.740 -16.529 19.757 1.00 39.22 175 VAL A C 1
ATOM 1444 O O . VAL A 1 175 ? -12.583 -17.364 19.406 1.00 39.22 175 VAL A O 1
ATOM 1447 N N . PRO A 1 176 ? -11.718 -15.286 19.234 1.00 50.31 176 PRO A N 1
ATOM 1448 C CA . PRO A 1 176 ? -12.678 -14.858 18.227 1.00 50.31 176 PRO A CA 1
ATOM 1449 C C . PRO A 1 176 ? -12.642 -15.814 17.040 1.00 50.31 176 PRO A C 1
ATOM 1451 O O . PRO A 1 176 ? -11.628 -15.967 16.359 1.00 50.31 176 PRO A O 1
ATOM 1454 N N . SER A 1 177 ? -13.754 -16.495 16.798 1.00 66.19 177 SER A N 1
ATOM 1455 C CA . SER A 1 177 ? -13.821 -17.453 15.712 1.00 66.19 177 SER A CA 1
ATOM 1456 C C . SER A 1 177 ? -13.990 -16.684 14.400 1.00 66.19 177 SER A C 1
ATOM 1458 O O . SER A 1 177 ? -15.003 -16.017 14.188 1.00 66.19 177 SER A O 1
ATOM 1460 N N . MET A 1 178 ? -12.981 -16.732 13.530 1.00 65.75 178 MET A N 1
ATOM 1461 C CA . MET A 1 178 ? -12.982 -16.027 12.245 1.00 65.75 178 MET A CA 1
ATOM 1462 C C . MET A 1 178 ? -13.365 -16.967 11.099 1.00 65.75 178 MET A C 1
ATOM 1464 O O . MET A 1 178 ? -13.037 -18.154 11.110 1.00 65.75 178 MET A O 1
ATOM 1468 N N . MET A 1 179 ? -14.068 -16.446 10.096 1.00 63.53 179 MET A N 1
ATOM 1469 C CA . MET A 1 179 ? -14.389 -17.154 8.854 1.00 63.53 179 MET A CA 1
ATOM 1470 C C . MET A 1 179 ? -13.956 -16.324 7.644 1.00 63.53 179 MET A C 1
ATOM 1472 O O . MET A 1 179 ? -13.917 -15.097 7.699 1.00 63.53 179 MET A O 1
ATOM 1476 N N . LYS A 1 180 ? -13.662 -16.980 6.517 1.00 59.56 180 LYS A N 1
ATOM 1477 C CA . LYS A 1 180 ? -13.424 -16.272 5.251 1.00 59.56 180 LYS A CA 1
ATOM 1478 C C . LYS A 1 180 ? -14.707 -15.574 4.803 1.00 59.56 180 LYS A C 1
ATOM 1480 O O . LYS A 1 180 ? -15.766 -16.201 4.754 1.00 59.56 180 LYS A O 1
ATOM 1485 N N . ARG A 1 181 ? -14.612 -14.288 4.461 1.00 59.09 181 ARG A N 1
ATOM 1486 C CA . ARG A 1 181 ? -15.768 -13.480 4.061 1.00 59.09 181 ARG A CA 1
ATOM 1487 C C . ARG A 1 181 ? -16.291 -13.904 2.675 1.00 59.09 181 ARG A C 1
ATOM 1489 O O . ARG A 1 181 ? -15.521 -13.887 1.711 1.00 59.09 181 ARG A O 1
ATOM 1496 N N . PRO A 1 182 ? -17.588 -14.230 2.519 1.00 43.16 182 PRO A N 1
ATOM 1497 C CA . PRO A 1 182 ? -18.177 -14.498 1.209 1.00 43.16 182 PRO A CA 1
ATOM 1498 C C . PRO A 1 182 ? -18.225 -13.215 0.367 1.00 43.16 182 PRO A C 1
ATOM 1500 O O . PRO A 1 182 ? -18.857 -12.232 0.753 1.00 43.16 182 PRO A O 1
ATOM 1503 N N . GLY A 1 183 ? -17.565 -13.222 -0.795 1.00 51.84 183 GLY A N 1
ATOM 1504 C CA . GLY A 1 183 ? -17.554 -12.090 -1.727 1.00 51.84 183 GLY A CA 1
ATOM 1505 C C . GLY A 1 183 ? -16.762 -10.896 -1.202 1.00 51.84 183 GLY A C 1
ATOM 1506 O O . GLY A 1 183 ? -17.352 -9.832 -1.015 1.00 51.84 183 GLY A O 1
ATOM 1507 N N . GLY A 1 184 ? -15.465 -11.108 -0.944 1.00 51.53 184 GLY A N 1
ATOM 1508 C CA . GLY A 1 184 ? -14.519 -10.129 -0.405 1.00 51.53 184 GLY A CA 1
ATOM 1509 C C . GLY A 1 184 ? -14.369 -8.845 -1.234 1.00 51.53 184 GLY A C 1
ATOM 1510 O O . GLY A 1 184 ? -15.300 -8.417 -1.923 1.00 51.53 184 GLY A O 1
ATOM 1511 N N . LEU A 1 185 ? -13.239 -8.146 -1.124 1.00 53.72 185 LEU A N 1
ATOM 1512 C CA . LEU A 1 185 ? -13.057 -6.907 -1.876 1.00 53.72 185 LEU A CA 1
ATOM 1513 C C . LEU A 1 185 ? -13.298 -7.239 -3.356 1.00 53.72 185 LEU A C 1
ATOM 1515 O O . LEU A 1 185 ? -12.625 -8.080 -3.944 1.00 53.72 185 LEU A O 1
ATOM 1519 N N . ARG A 1 186 ? -14.300 -6.601 -3.977 1.00 47.59 186 ARG A N 1
ATOM 1520 C CA . ARG A 1 186 ? -14.543 -6.714 -5.422 1.00 47.59 186 ARG A CA 1
ATOM 1521 C C . ARG A 1 186 ? -13.432 -5.967 -6.163 1.00 47.59 186 ARG A C 1
ATOM 1523 O O . ARG A 1 186 ? -13.697 -5.015 -6.898 1.00 47.59 186 ARG A O 1
ATOM 1530 N N . VAL A 1 187 ? -12.178 -6.371 -5.963 1.00 51.47 187 VAL A N 1
ATOM 1531 C CA . VAL A 1 187 ? -11.097 -6.080 -6.887 1.00 51.47 187 VAL A CA 1
ATOM 1532 C C . VAL A 1 187 ? -11.521 -6.792 -8.160 1.00 51.47 187 VAL A C 1
ATOM 1534 O O . VAL A 1 187 ? -11.464 -8.016 -8.256 1.00 51.47 187 VAL A O 1
ATOM 1537 N N . LYS A 1 188 ? -12.069 -6.036 -9.121 1.00 51.75 188 LYS A N 1
ATOM 1538 C CA . LYS A 1 188 ? -12.220 -6.545 -10.489 1.00 51.75 188 LYS A CA 1
ATOM 1539 C C . LYS A 1 188 ? -10.889 -7.196 -10.838 1.00 51.75 188 LYS A C 1
ATOM 1541 O O . LYS A 1 188 ? -9.873 -6.563 -10.568 1.00 51.75 188 LYS A O 1
ATOM 1546 N N . ALA A 1 189 ? -10.902 -8.407 -11.391 1.00 53.59 189 ALA A N 1
ATOM 1547 C CA . ALA A 1 189 ? -9.697 -9.058 -11.888 1.00 53.59 189 ALA A CA 1
ATOM 1548 C C . ALA A 1 189 ? -9.023 -8.105 -12.887 1.00 53.59 189 ALA A C 1
ATOM 1550 O O . ALA A 1 189 ? -9.425 -8.005 -14.045 1.00 53.59 189 ALA A O 1
ATOM 1551 N N . ARG A 1 190 ? -8.092 -7.291 -12.388 1.00 68.12 190 ARG A N 1
ATOM 1552 C CA . ARG A 1 190 ? -7.266 -6.411 -13.193 1.00 68.12 190 ARG A CA 1
ATOM 1553 C C . ARG A 1 190 ? -6.166 -7.318 -13.702 1.00 68.12 190 ARG A C 1
ATOM 1555 O O . ARG A 1 190 ? -5.482 -7.951 -12.907 1.00 68.12 190 ARG A O 1
ATOM 1562 N N . SER A 1 191 ? -6.096 -7.450 -15.018 1.00 82.31 191 SER A N 1
ATOM 1563 C CA . SER A 1 191 ? -4.950 -8.083 -15.655 1.00 82.31 191 SER A CA 1
ATOM 1564 C C . SER A 1 191 ? -3.799 -7.087 -15.613 1.00 82.31 191 SER A C 1
ATOM 1566 O O . SER A 1 191 ? -4.018 -5.889 -15.829 1.00 82.31 191 SER A O 1
ATOM 1568 N N . TYR A 1 192 ? -2.608 -7.588 -15.305 1.00 90.25 192 TYR A N 1
ATOM 1569 C CA . TYR A 1 192 ? -1.381 -6.806 -15.247 1.00 90.25 192 TYR A CA 1
ATOM 1570 C C . TYR A 1 192 ? -0.369 -7.399 -16.235 1.00 90.25 192 TYR A C 1
ATOM 1572 O O . TYR A 1 192 ? 0.635 -7.975 -15.814 1.00 90.25 192 TYR A O 1
ATOM 1580 N N . PRO A 1 193 ? -0.662 -7.339 -17.550 1.00 92.25 193 PRO A N 1
ATOM 1581 C CA . PRO A 1 193 ? 0.117 -8.036 -18.565 1.00 92.25 193 PRO A CA 1
ATOM 1582 C C . PRO A 1 193 ? 1.579 -7.591 -18.610 1.00 92.25 193 PRO A C 1
ATOM 1584 O O . PRO A 1 193 ? 2.443 -8.432 -18.806 1.00 92.25 193 PRO A O 1
ATOM 1587 N N . TYR A 1 194 ? 1.901 -6.309 -18.387 1.00 93.19 194 TYR A N 1
ATOM 1588 C CA . TYR A 1 194 ? 3.306 -5.880 -18.420 1.00 93.19 194 TYR A CA 1
ATOM 1589 C C . TYR A 1 194 ? 4.105 -6.463 -17.246 1.00 93.19 194 TYR A C 1
ATOM 1591 O O . TYR A 1 194 ? 5.256 -6.864 -17.422 1.00 93.19 194 TYR A O 1
ATOM 1599 N N . CYS A 1 195 ? 3.510 -6.505 -16.052 1.00 93.31 195 CYS A N 1
ATOM 1600 C CA . CYS A 1 195 ? 4.093 -7.147 -14.880 1.00 93.31 195 CYS A CA 1
ATOM 1601 C C . CYS A 1 195 ? 4.223 -8.659 -15.092 1.00 93.31 195 CYS A C 1
ATOM 1603 O O . CYS A 1 195 ? 5.287 -9.209 -14.826 1.00 93.31 195 CYS A O 1
ATOM 1605 N N . GLU A 1 196 ? 3.174 -9.313 -15.597 1.00 91.94 196 GLU A N 1
ATOM 1606 C CA . GLU A 1 196 ? 3.166 -10.751 -15.889 1.00 91.94 196 GLU A CA 1
ATOM 1607 C C . GLU A 1 196 ? 4.252 -11.121 -16.913 1.00 91.94 196 GLU A C 1
ATOM 1609 O O . GLU A 1 196 ? 5.064 -12.005 -16.641 1.00 91.94 196 GLU A O 1
ATOM 1614 N N . ASP A 1 197 ? 4.337 -10.387 -18.027 1.00 93.12 197 ASP A N 1
ATOM 1615 C CA . ASP A 1 197 ? 5.316 -10.603 -19.100 1.00 93.12 197 ASP A CA 1
ATOM 1616 C C . ASP A 1 197 ? 6.765 -10.436 -18.614 1.00 93.12 197 ASP A C 1
ATOM 1618 O O . ASP A 1 197 ? 7.662 -11.153 -19.062 1.00 93.12 197 ASP A O 1
ATOM 1622 N N . LEU A 1 198 ? 7.013 -9.497 -17.692 1.00 93.31 198 LEU A N 1
ATOM 1623 C CA . LEU A 1 198 ? 8.341 -9.279 -17.108 1.00 93.31 198 LEU A CA 1
ATOM 1624 C C . LEU A 1 198 ? 8.643 -10.233 -15.934 1.00 93.31 198 LEU A C 1
ATOM 1626 O O . LEU A 1 198 ? 9.778 -10.298 -15.465 1.00 93.31 198 LEU A O 1
ATOM 1630 N N . GLY A 1 199 ? 7.650 -10.980 -15.444 1.00 91.38 199 GLY A N 1
ATOM 1631 C CA . GLY A 1 199 ? 7.791 -11.870 -14.290 1.00 91.38 199 GLY A CA 1
ATOM 1632 C C . GLY A 1 199 ? 7.767 -11.156 -12.932 1.00 91.38 199 GLY A C 1
ATOM 1633 O O . GLY A 1 199 ? 8.320 -11.677 -11.959 1.00 91.38 199 GLY A O 1
ATOM 1634 N N . VAL A 1 200 ? 7.138 -9.983 -12.858 1.00 91.38 200 VAL A N 1
ATOM 1635 C CA . VAL A 1 200 ? 6.925 -9.200 -11.633 1.00 91.38 200 VAL A CA 1
ATOM 1636 C C . VAL A 1 200 ? 5.767 -9.784 -10.821 1.00 91.38 200 VAL A C 1
ATOM 1638 O O . VAL A 1 200 ? 4.649 -9.937 -11.308 1.00 91.38 200 VAL A O 1
ATOM 1641 N N . SER A 1 201 ? 6.021 -10.050 -9.544 1.00 89.06 201 SER A N 1
ATOM 1642 C CA . SER A 1 201 ? 5.032 -10.489 -8.564 1.00 89.06 201 SER A CA 1
ATOM 1643 C C . SER A 1 201 ? 4.401 -9.286 -7.853 1.00 89.06 201 SER A C 1
ATOM 1645 O O . SER A 1 201 ? 5.078 -8.551 -7.135 1.00 89.06 201 SER A O 1
ATOM 1647 N N . LEU A 1 202 ? 3.089 -9.093 -8.013 1.00 87.25 202 LEU A N 1
ATOM 1648 C CA . LEU A 1 202 ? 2.338 -8.007 -7.353 1.00 87.25 202 LEU A CA 1
ATOM 1649 C C . LEU A 1 202 ? 1.965 -8.311 -5.901 1.00 87.25 202 LEU A C 1
ATOM 1651 O O . LEU A 1 202 ? 1.761 -7.404 -5.097 1.00 87.25 202 LEU A O 1
ATOM 1655 N N . PHE A 1 203 ? 1.859 -9.592 -5.571 1.00 80.56 203 PHE A N 1
ATOM 1656 C CA . PHE A 1 203 ? 1.622 -10.074 -4.223 1.00 80.56 203 PHE A CA 1
ATOM 1657 C C . PHE A 1 203 ? 2.633 -11.177 -3.925 1.00 80.56 203 PHE A C 1
ATOM 1659 O O . PHE A 1 203 ? 2.987 -11.961 -4.805 1.00 80.56 203 PHE A O 1
ATOM 1666 N N . VAL A 1 204 ? 3.107 -11.206 -2.685 1.00 71.62 204 VAL A N 1
ATOM 1667 C CA . VAL A 1 204 ? 4.045 -12.208 -2.178 1.00 71.62 204 VAL A CA 1
ATOM 1668 C C . VAL A 1 204 ? 3.452 -12.712 -0.881 1.00 71.62 204 VAL A C 1
ATOM 1670 O O . VAL A 1 204 ? 3.150 -11.912 0.010 1.00 71.62 204 VAL A O 1
ATOM 1673 N N . ARG A 1 205 ? 3.224 -14.017 -0.803 1.00 69.69 205 ARG A N 1
ATOM 1674 C CA . ARG A 1 205 ? 2.760 -14.656 0.420 1.00 69.69 205 ARG A CA 1
ATOM 1675 C C . ARG A 1 205 ? 3.960 -14.959 1.316 1.00 69.69 205 ARG A C 1
ATOM 1677 O O . ARG A 1 205 ? 5.041 -15.224 0.792 1.00 69.69 205 ARG A O 1
ATOM 1684 N N . PRO A 1 206 ? 3.794 -14.955 2.646 1.00 62.22 206 PRO A N 1
ATOM 1685 C CA . PRO A 1 206 ? 4.869 -15.317 3.569 1.00 62.22 206 PRO A CA 1
ATOM 1686 C C . PRO A 1 206 ? 5.477 -16.701 3.298 1.00 62.22 206 PRO A C 1
ATOM 1688 O O . PRO A 1 206 ? 6.640 -16.928 3.614 1.00 62.22 206 PRO A O 1
ATOM 1691 N N . GLU A 1 207 ? 4.700 -17.620 2.718 1.00 67.50 207 GLU A N 1
ATOM 1692 C CA . GLU A 1 207 ? 5.130 -18.983 2.397 1.00 67.50 207 GLU A CA 1
ATOM 1693 C C . GLU A 1 207 ? 5.821 -19.098 1.031 1.00 67.50 207 GLU A C 1
ATOM 1695 O O . GLU A 1 207 ? 6.343 -20.166 0.700 1.00 67.50 207 GLU A O 1
ATOM 1700 N N . ASP A 1 208 ? 5.805 -18.039 0.216 1.00 69.44 208 ASP A N 1
ATOM 1701 C CA . ASP A 1 208 ? 6.465 -18.067 -1.083 1.00 69.44 208 ASP A CA 1
ATOM 1702 C C . ASP A 1 208 ? 7.993 -18.056 -0.874 1.00 69.44 208 ASP A C 1
ATOM 1704 O O . ASP A 1 208 ? 8.510 -17.259 -0.083 1.00 69.44 208 ASP A O 1
ATOM 1708 N N . PRO A 1 209 ? 8.745 -18.936 -1.562 1.00 69.25 209 PRO A N 1
ATOM 1709 C CA . PRO A 1 209 ? 10.193 -18.964 -1.429 1.00 69.25 209 PRO A CA 1
ATOM 1710 C C . PRO A 1 209 ? 10.792 -17.629 -1.895 1.00 69.25 209 PRO A C 1
ATOM 1712 O O . PRO A 1 209 ? 10.250 -17.006 -2.816 1.00 69.25 209 PRO A O 1
ATOM 1715 N N . PRO A 1 210 ? 11.930 -17.200 -1.316 1.00 70.69 210 PRO A N 1
ATOM 1716 C CA . PRO A 1 210 ? 12.661 -16.046 -1.817 1.00 70.69 210 PRO A CA 1
ATOM 1717 C C . PRO A 1 210 ? 12.923 -16.212 -3.315 1.00 70.69 210 PRO A C 1
ATOM 1719 O O . PRO A 1 210 ? 13.522 -17.199 -3.743 1.00 70.69 210 PRO A O 1
ATOM 1722 N N . LYS A 1 211 ? 12.427 -15.267 -4.112 1.00 77.50 211 LYS A N 1
ATOM 1723 C CA . LYS A 1 211 ? 12.658 -15.232 -5.554 1.00 77.50 211 LYS A CA 1
ATOM 1724 C C . LYS A 1 211 ? 13.898 -14.394 -5.833 1.00 77.50 211 LYS A C 1
ATOM 1726 O O . LYS A 1 211 ? 14.084 -13.349 -5.207 1.00 77.50 211 LYS A O 1
ATOM 1731 N N . ASP A 1 212 ? 14.706 -14.829 -6.794 1.00 85.88 212 ASP A N 1
ATOM 1732 C CA . ASP A 1 212 ? 15.802 -14.011 -7.303 1.00 85.88 212 ASP A CA 1
ATOM 1733 C C . ASP A 1 212 ? 15.250 -12.684 -7.833 1.00 85.88 212 ASP A C 1
ATOM 1735 O O . ASP A 1 212 ? 14.290 -12.648 -8.612 1.00 85.88 212 ASP A O 1
ATOM 1739 N N . LYS A 1 213 ? 15.851 -11.584 -7.375 1.00 91.12 213 LYS A N 1
ATOM 1740 C CA . LYS A 1 213 ? 15.476 -10.242 -7.812 1.00 91.12 213 LYS A CA 1
ATOM 1741 C C . LYS A 1 213 ? 15.884 -10.039 -9.273 1.00 91.12 213 LYS A C 1
ATOM 1743 O O . LYS A 1 213 ? 16.962 -10.447 -9.699 1.00 91.12 213 LYS A O 1
ATOM 1748 N N . LEU A 1 214 ? 15.015 -9.389 -10.037 1.00 92.88 214 LEU A N 1
ATOM 1749 C CA . LEU A 1 214 ? 15.222 -9.063 -11.443 1.00 92.88 214 LEU A CA 1
ATOM 1750 C C . LEU A 1 214 ? 16.215 -7.905 -11.594 1.00 92.88 214 LEU A C 1
ATOM 1752 O O . LEU A 1 214 ? 16.252 -6.986 -10.772 1.00 92.88 214 LEU A O 1
ATOM 1756 N N . ASP A 1 215 ? 16.955 -7.895 -12.702 1.00 92.12 215 ASP A N 1
ATOM 1757 C CA . ASP A 1 215 ? 17.676 -6.697 -13.134 1.00 92.12 215 ASP A CA 1
ATOM 1758 C C . ASP A 1 215 ? 16.648 -5.567 -13.390 1.00 92.12 215 ASP A C 1
ATOM 1760 O O . ASP A 1 215 ? 15.647 -5.798 -14.080 1.00 92.12 215 ASP A O 1
ATOM 1764 N N . PRO A 1 216 ? 16.844 -4.346 -12.861 1.00 91.88 216 PRO A N 1
ATOM 1765 C CA . PRO A 1 216 ? 15.982 -3.210 -13.174 1.00 91.88 216 PRO A CA 1
ATOM 1766 C C . PRO A 1 216 ? 16.122 -2.654 -14.601 1.00 91.88 216 PRO A C 1
ATOM 1768 O O . PRO A 1 216 ? 15.291 -1.856 -15.036 1.00 91.88 216 PRO A O 1
ATOM 1771 N N . ASN A 1 217 ? 17.157 -3.022 -15.359 1.00 91.69 217 ASN A N 1
ATOM 1772 C CA . ASN A 1 217 ? 17.378 -2.559 -16.732 1.00 91.69 217 ASN A CA 1
ATOM 1773 C C . ASN A 1 217 ? 16.199 -2.743 -17.709 1.00 91.69 217 ASN A C 1
ATOM 1775 O O . ASN A 1 217 ? 15.961 -1.807 -18.484 1.00 91.69 217 ASN A O 1
ATOM 1779 N N . PRO A 1 218 ? 15.483 -3.886 -17.724 1.00 92.44 218 PRO A N 1
ATOM 1780 C CA . PRO A 1 218 ? 14.291 -4.095 -18.549 1.00 92.44 218 PRO A CA 1
ATOM 1781 C C . PRO A 1 218 ? 13.028 -3.370 -18.058 1.00 92.44 218 PRO A C 1
ATOM 1783 O O . PRO A 1 218 ? 11.984 -3.494 -18.696 1.00 92.44 218 PRO A O 1
ATOM 1786 N N . LEU A 1 219 ? 13.077 -2.614 -16.956 1.00 95.00 219 LEU A N 1
ATOM 1787 C CA . LEU A 1 219 ? 11.904 -1.928 -16.417 1.00 95.00 219 LEU A CA 1
ATOM 1788 C C . LEU A 1 219 ? 11.332 -0.916 -17.425 1.00 95.00 219 LEU A C 1
ATOM 1790 O O . LEU A 1 219 ? 12.032 -0.028 -17.919 1.00 95.00 219 LEU A O 1
ATOM 1794 N N . THR A 1 220 ? 10.035 -1.025 -17.714 1.00 95.38 220 THR A N 1
ATOM 1795 C CA . THR A 1 220 ? 9.319 -0.154 -18.660 1.00 95.38 220 THR A CA 1
ATOM 1796 C C . THR A 1 220 ? 8.298 0.737 -17.958 1.00 95.38 220 THR A C 1
ATOM 1798 O O . THR A 1 220 ? 7.911 0.507 -16.808 1.00 95.38 220 THR A O 1
ATOM 1801 N N . ASN A 1 221 ? 7.819 1.761 -18.668 1.00 94.62 221 ASN A N 1
ATOM 1802 C CA . ASN A 1 221 ? 6.710 2.589 -18.197 1.00 94.62 221 ASN A CA 1
ATOM 1803 C C . ASN A 1 221 ? 5.450 1.752 -17.924 1.00 94.62 221 ASN A C 1
ATOM 1805 O O . ASN A 1 221 ? 4.746 2.033 -16.960 1.00 94.62 221 ASN A O 1
ATOM 1809 N N . GLY A 1 222 ? 5.171 0.733 -18.743 1.00 93.44 222 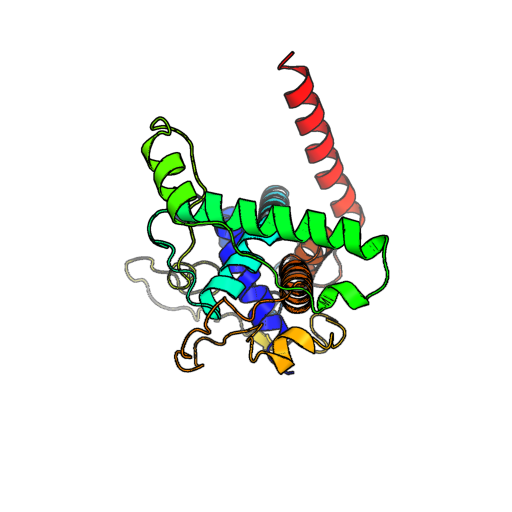GLY A N 1
ATOM 1810 C CA . GLY A 1 222 ? 4.015 -0.155 -18.604 1.00 93.44 222 GLY A CA 1
ATOM 1811 C C . GLY A 1 222 ? 4.019 -0.893 -17.270 1.00 93.44 222 GLY A C 1
ATOM 1812 O O . GLY A 1 222 ? 3.056 -0.780 -16.514 1.00 93.44 222 GLY A O 1
ATOM 1813 N N . VAL A 1 223 ? 5.142 -1.534 -16.931 1.00 95.50 223 VAL A N 1
ATOM 1814 C CA . VAL A 1 223 ? 5.330 -2.215 -15.637 1.00 95.50 223 VAL A CA 1
ATOM 1815 C C . VAL A 1 223 ? 5.148 -1.233 -14.481 1.00 95.50 223 VAL A C 1
ATOM 1817 O O . VAL A 1 223 ? 4.389 -1.481 -13.551 1.00 95.50 223 VAL A O 1
ATOM 1820 N N . MET A 1 224 ? 5.788 -0.065 -14.554 1.00 95.94 224 MET A N 1
ATOM 1821 C CA . MET A 1 224 ? 5.688 0.945 -13.498 1.00 95.94 224 MET A CA 1
ATOM 1822 C C . MET A 1 224 ? 4.274 1.514 -13.326 1.00 95.94 224 MET A C 1
ATOM 1824 O O . MET A 1 224 ? 3.869 1.831 -12.206 1.00 95.94 224 MET A O 1
ATOM 1828 N N . LEU A 1 225 ? 3.512 1.662 -14.413 1.00 94.25 225 LEU A N 1
ATOM 1829 C CA . LEU A 1 225 ? 2.120 2.112 -14.364 1.00 94.25 225 LEU A CA 1
ATOM 1830 C C . LEU A 1 225 ? 1.207 1.063 -13.731 1.00 94.25 225 LEU A C 1
ATOM 1832 O O . LEU A 1 225 ? 0.311 1.436 -12.977 1.00 94.25 225 LEU A O 1
ATOM 1836 N N . GLU A 1 226 ? 1.441 -0.214 -14.015 1.00 94.88 226 GLU A N 1
ATOM 1837 C CA . GLU A 1 226 ? 0.718 -1.328 -13.403 1.00 94.88 226 GLU A CA 1
ATOM 1838 C C . GLU A 1 226 ? 1.033 -1.469 -11.913 1.00 94.88 226 GLU A C 1
ATOM 1840 O O . GLU A 1 226 ? 0.111 -1.559 -11.104 1.00 94.88 226 GLU A O 1
ATOM 1845 N N . LEU A 1 227 ? 2.307 -1.358 -11.526 1.00 95.25 227 LEU A N 1
ATOM 1846 C CA . LEU A 1 227 ? 2.711 -1.296 -10.121 1.00 95.25 227 LEU A CA 1
ATOM 1847 C C . LEU A 1 227 ? 2.067 -0.107 -9.393 1.00 95.25 227 LEU A C 1
ATOM 1849 O O . LEU A 1 227 ? 1.562 -0.250 -8.280 1.00 95.25 227 LEU A O 1
ATOM 1853 N N . LEU A 1 228 ? 2.036 1.074 -10.024 1.00 95.19 228 LEU A N 1
ATOM 1854 C CA . LEU A 1 228 ? 1.361 2.257 -9.476 1.00 95.19 228 LEU A CA 1
ATOM 1855 C C . LEU A 1 228 ? -0.161 2.070 -9.396 1.00 95.19 228 LEU A C 1
ATOM 1857 O O . LEU A 1 228 ? -0.824 2.663 -8.547 1.00 95.19 228 LEU A O 1
ATOM 1861 N N . ASP A 1 229 ? -0.753 1.313 -10.312 1.00 93.25 229 ASP A N 1
ATOM 1862 C CA . ASP A 1 229 ? -2.173 0.997 -10.262 1.00 93.25 229 ASP A CA 1
ATOM 1863 C C . ASP A 1 229 ? -2.488 0.031 -9.114 1.00 93.25 229 ASP A C 1
ATOM 1865 O O . ASP A 1 229 ? -3.395 0.296 -8.324 1.00 93.25 229 ASP A O 1
ATOM 1869 N N . PHE A 1 230 ? -1.701 -1.033 -8.960 1.00 93.69 230 PHE A N 1
ATOM 1870 C CA . PHE A 1 230 ? -1.871 -1.985 -7.869 1.00 93.69 230 PHE A CA 1
ATOM 1871 C C . PHE A 1 230 ? -1.598 -1.350 -6.498 1.00 93.69 230 PHE A C 1
ATOM 1873 O O . PHE A 1 230 ? -2.330 -1.607 -5.542 1.00 93.69 230 PHE A O 1
ATOM 1880 N N . SER A 1 231 ? -0.638 -0.423 -6.392 1.00 94.06 231 SER A N 1
ATOM 1881 C CA . SER A 1 231 ? -0.409 0.310 -5.140 1.00 94.06 231 SER A CA 1
ATOM 1882 C C . SER A 1 231 ? -1.630 1.133 -4.707 1.00 94.06 231 SER A C 1
ATOM 1884 O O . SER A 1 231 ? -1.903 1.247 -3.512 1.00 94.06 231 SER A O 1
ATOM 1886 N N . ARG A 1 232 ? -2.446 1.624 -5.654 1.00 93.19 232 ARG A N 1
ATOM 1887 C CA . ARG A 1 232 ? -3.744 2.252 -5.342 1.00 93.19 232 ARG A CA 1
ATOM 1888 C C . ARG A 1 232 ? -4.795 1.262 -4.872 1.00 93.19 232 ARG A C 1
ATOM 1890 O O . ARG A 1 232 ? -5.626 1.624 -4.042 1.00 93.19 232 ARG A O 1
ATOM 1897 N N . VAL A 1 233 ? -4.782 0.035 -5.392 1.00 92.75 233 VAL A N 1
ATOM 1898 C CA . VAL A 1 233 ? -5.661 -1.037 -4.899 1.00 92.75 233 VAL A CA 1
ATOM 1899 C C . VAL A 1 233 ? -5.350 -1.320 -3.425 1.00 92.75 233 VAL A C 1
ATOM 1901 O O . VAL A 1 233 ? -6.272 -1.377 -2.603 1.00 92.75 233 VAL A O 1
ATOM 1904 N N . LEU A 1 234 ? -4.062 -1.387 -3.069 1.00 92.94 234 LEU A N 1
ATOM 1905 C CA . LEU A 1 234 ? -3.613 -1.541 -1.682 1.00 92.94 234 LEU A CA 1
ATOM 1906 C C . LEU A 1 234 ? -4.059 -0.360 -0.804 1.00 92.94 234 LEU A C 1
ATOM 1908 O O . LEU A 1 234 ? -4.641 -0.589 0.257 1.00 92.94 234 LEU A O 1
ATOM 1912 N N . CYS A 1 235 ? -3.910 0.885 -1.274 1.00 94.00 235 CYS A N 1
ATOM 1913 C CA . CYS A 1 235 ? -4.392 2.078 -0.563 1.00 94.00 235 CYS A CA 1
ATOM 1914 C C . CYS A 1 235 ? -5.904 2.084 -0.311 1.00 94.00 235 CYS A C 1
ATOM 1916 O O . CYS A 1 235 ? -6.342 2.571 0.727 1.00 94.00 235 CYS A O 1
ATOM 1918 N N . GLY A 1 236 ? -6.712 1.582 -1.248 1.00 93.12 236 GLY A N 1
ATOM 1919 C CA . GLY A 1 236 ? -8.168 1.657 -1.150 1.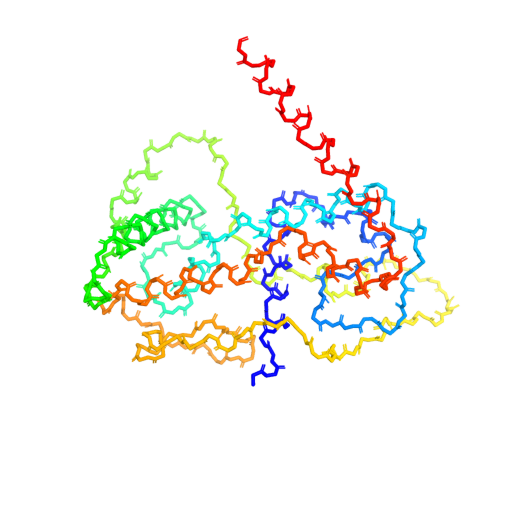00 93.12 236 GLY A CA 1
ATOM 1920 C C . GLY A 1 236 ? -8.692 3.098 -1.081 1.00 93.12 236 GLY A C 1
ATOM 1921 O O . GLY A 1 236 ? -8.079 4.036 -1.587 1.00 93.12 236 GLY A O 1
ATOM 1922 N N . THR A 1 237 ? -9.860 3.276 -0.462 1.00 92.94 237 THR A N 1
ATOM 1923 C CA . THR A 1 237 ? -10.436 4.601 -0.185 1.00 92.94 237 THR A CA 1
ATOM 1924 C C . THR A 1 237 ? -10.674 4.749 1.307 1.00 92.94 237 THR A C 1
ATOM 1926 O O . THR A 1 237 ? -10.943 3.757 1.982 1.00 92.94 237 THR A O 1
ATOM 1929 N N . HIS A 1 238 ? -10.621 5.983 1.808 1.00 92.31 238 HIS A N 1
ATOM 1930 C CA . HIS A 1 238 ? -10.811 6.266 3.229 1.00 92.31 238 HIS A CA 1
ATOM 1931 C C . HIS A 1 238 ? -12.153 5.713 3.735 1.00 92.31 238 HIS A C 1
ATOM 1933 O O . HIS A 1 238 ? -12.179 4.845 4.603 1.00 92.31 238 HIS A O 1
ATOM 1939 N N . ASN A 1 239 ? -13.258 6.123 3.102 1.00 90.00 239 ASN A N 1
ATOM 1940 C CA . ASN A 1 239 ? -14.599 5.657 3.465 1.00 90.00 239 ASN A CA 1
ATOM 1941 C C . ASN A 1 239 ? -14.758 4.144 3.295 1.00 90.00 239 ASN A C 1
ATOM 1943 O O . ASN A 1 239 ? -15.420 3.515 4.111 1.00 90.00 239 ASN A O 1
ATOM 1947 N N . GLY A 1 240 ? -14.146 3.553 2.262 1.00 91.44 240 GLY A N 1
ATOM 1948 C CA . GLY A 1 240 ? -14.195 2.109 2.042 1.00 91.44 240 GLY A CA 1
ATOM 1949 C C . GLY A 1 240 ? -13.530 1.327 3.173 1.00 91.44 240 GLY A C 1
ATOM 1950 O O . GLY A 1 240 ? -14.131 0.394 3.692 1.00 91.44 240 GLY A O 1
ATOM 1951 N N . ILE A 1 241 ? -12.333 1.746 3.599 1.00 93.62 241 ILE A N 1
ATOM 1952 C CA . ILE A 1 241 ? -11.608 1.111 4.709 1.00 93.62 241 ILE A CA 1
ATOM 1953 C C . ILE A 1 241 ? -12.401 1.234 6.011 1.00 93.62 241 ILE A C 1
ATOM 1955 O O . ILE A 1 241 ? -12.632 0.221 6.666 1.00 93.62 241 ILE A O 1
ATOM 1959 N N . VAL A 1 242 ? -12.851 2.444 6.368 1.00 92.81 242 VAL A N 1
ATOM 1960 C CA . VAL A 1 242 ? -13.609 2.663 7.613 1.00 92.81 242 VAL A CA 1
ATOM 1961 C C . VAL A 1 242 ? -14.906 1.854 7.600 1.00 92.81 242 VAL A C 1
ATOM 1963 O O . VAL A 1 242 ? -15.207 1.154 8.564 1.00 92.81 242 VAL A O 1
ATOM 1966 N N . HIS A 1 243 ? -15.653 1.885 6.494 1.00 91.06 243 HIS A N 1
ATOM 1967 C CA . HIS A 1 243 ? -16.881 1.108 6.352 1.00 91.06 243 HIS A CA 1
ATOM 1968 C C . HIS A 1 243 ? -16.628 -0.399 6.465 1.00 91.06 243 HIS A C 1
ATOM 1970 O O . HIS A 1 243 ? -17.389 -1.090 7.138 1.00 91.06 243 HIS A O 1
ATOM 1976 N N . ASP A 1 244 ? -15.586 -0.929 5.821 1.00 91.69 244 ASP A N 1
ATOM 1977 C CA . ASP A 1 244 ? -15.280 -2.358 5.884 1.00 91.69 244 ASP A CA 1
ATOM 1978 C C . ASP A 1 244 ? -14.897 -2.807 7.297 1.00 91.69 244 ASP A C 1
ATOM 1980 O O . ASP A 1 244 ? -15.404 -3.838 7.741 1.00 91.69 244 ASP A O 1
ATOM 1984 N N . LEU A 1 245 ? -14.090 -2.018 8.017 1.00 92.44 245 LEU A N 1
ATOM 1985 C CA . LEU A 1 245 ? -13.727 -2.280 9.414 1.00 92.44 245 LEU A CA 1
ATOM 1986 C C . LEU A 1 245 ? -14.948 -2.245 10.330 1.00 92.44 245 LEU A C 1
ATOM 1988 O O . LEU A 1 245 ? -15.158 -3.160 11.129 1.00 92.44 245 LEU A O 1
ATOM 1992 N N . ILE A 1 246 ? -15.802 -1.234 10.175 1.00 91.00 246 ILE A N 1
ATOM 1993 C CA . ILE A 1 246 ? -17.039 -1.125 10.948 1.00 91.00 246 ILE A CA 1
ATOM 1994 C C . ILE A 1 246 ? -17.965 -2.303 10.659 1.00 91.00 246 ILE A C 1
ATOM 1996 O O . ILE A 1 246 ? -18.438 -2.968 11.578 1.00 91.00 246 ILE A O 1
ATOM 2000 N N . LYS A 1 247 ? -18.209 -2.597 9.381 1.00 89.06 247 LYS A N 1
ATOM 2001 C CA . LYS A 1 247 ? -19.116 -3.666 8.966 1.00 89.06 247 LYS A CA 1
ATOM 2002 C C . LYS A 1 247 ? -18.646 -5.030 9.463 1.00 89.06 247 LYS A C 1
ATOM 2004 O O . LYS A 1 247 ? -19.470 -5.841 9.886 1.00 89.06 247 LYS A O 1
ATOM 2009 N N . GLN A 1 248 ? -17.346 -5.297 9.396 1.00 89.94 248 GLN A N 1
ATOM 2010 C CA . GLN A 1 248 ? -16.769 -6.566 9.822 1.00 89.94 248 GLN A CA 1
ATOM 2011 C C . GLN A 1 248 ? -16.839 -6.743 11.345 1.00 89.94 248 GLN A C 1
ATOM 2013 O O . GLN A 1 248 ? -17.230 -7.828 11.788 1.00 89.94 248 GLN A O 1
ATOM 2018 N N . ASN A 1 249 ? -16.559 -5.687 12.119 1.00 91.44 249 ASN A N 1
ATOM 2019 C CA . ASN A 1 249 ? -16.557 -5.728 13.584 1.00 91.44 249 ASN A CA 1
ATOM 2020 C C . ASN A 1 249 ? -17.952 -5.597 14.216 1.00 91.44 249 ASN A C 1
ATOM 2022 O O . ASN A 1 249 ? -18.269 -6.355 15.125 1.00 91.44 249 ASN A O 1
ATOM 2026 N N . PHE A 1 250 ? -18.800 -4.684 13.740 1.00 89.06 250 PHE A N 1
ATOM 2027 C CA . PHE A 1 250 ? -20.080 -4.314 14.371 1.00 89.06 250 PHE A CA 1
ATOM 2028 C C . PHE A 1 250 ? -21.322 -4.731 13.565 1.00 89.06 250 PHE A C 1
ATOM 2030 O O . PHE A 1 250 ? -22.441 -4.695 14.077 1.00 89.06 250 PHE A O 1
ATOM 2037 N N . GLY A 1 251 ? -21.154 -5.147 12.305 1.00 84.69 251 GLY A N 1
ATOM 2038 C CA . GLY A 1 251 ? -22.255 -5.476 11.395 1.00 84.69 251 GLY A CA 1
ATOM 2039 C C . GLY A 1 251 ? -22.764 -4.283 10.571 1.00 84.69 251 GLY A C 1
ATOM 2040 O O . GLY A 1 251 ? -22.237 -3.178 10.623 1.00 84.69 251 GLY A O 1
ATOM 2041 N N . THR A 1 252 ? -23.792 -4.514 9.750 1.00 67.00 252 THR A N 1
ATOM 2042 C CA . THR A 1 252 ? -24.296 -3.557 8.739 1.00 67.00 252 THR A CA 1
ATOM 2043 C C . THR A 1 252 ? -25.292 -2.516 9.260 1.00 67.00 252 THR A C 1
ATOM 2045 O O . THR A 1 252 ? -25.714 -1.656 8.493 1.00 67.00 252 THR A O 1
ATOM 2048 N N . LYS A 1 253 ? -25.697 -2.579 10.534 1.00 56.53 253 LYS A N 1
ATOM 2049 C CA . LYS A 1 253 ? -26.699 -1.677 11.132 1.00 56.53 253 LYS A CA 1
ATOM 2050 C C . LYS A 1 253 ? -26.049 -0.489 11.843 1.00 56.53 253 LYS A C 1
ATOM 2052 O O . LYS A 1 253 ? -26.331 -0.236 13.010 1.00 56.53 253 LYS A O 1
ATOM 2057 N N . LEU A 1 254 ? -25.164 0.216 11.150 1.00 54.59 254 LEU A N 1
ATOM 2058 C CA . LEU A 1 254 ? -24.663 1.502 11.618 1.00 54.59 254 LEU A CA 1
ATOM 2059 C C . LEU A 1 254 ? -25.253 2.591 10.740 1.00 54.59 254 LEU A C 1
ATOM 2061 O O . LEU A 1 254 ? -25.035 2.618 9.531 1.00 54.59 254 LEU A O 1
ATOM 2065 N N . ASP A 1 255 ? -26.087 3.419 11.364 1.00 48.31 255 ASP A N 1
ATOM 2066 C CA . ASP A 1 255 ? -26.833 4.463 10.683 1.00 48.31 255 ASP A CA 1
ATOM 2067 C C . ASP A 1 255 ? -25.848 5.470 10.088 1.00 48.31 255 ASP A C 1
ATOM 2069 O O . ASP A 1 255 ? -25.018 6.057 10.788 1.00 48.31 255 ASP A O 1
ATOM 2073 N N . THR A 1 256 ? -25.944 5.661 8.775 1.00 46.91 256 THR A N 1
ATOM 2074 C CA . THR A 1 256 ? -25.060 6.489 7.936 1.00 46.91 256 THR A CA 1
ATOM 2075 C C . THR A 1 256 ? -24.880 7.923 8.471 1.00 46.91 256 THR A C 1
ATOM 2077 O O . THR A 1 256 ? -23.904 8.594 8.147 1.00 46.91 256 THR A O 1
ATOM 2080 N N . ASN A 1 257 ? -25.777 8.381 9.348 1.00 46.66 257 ASN A N 1
ATOM 2081 C CA . ASN A 1 257 ? -25.757 9.697 9.990 1.00 46.66 257 ASN A CA 1
ATOM 2082 C C . ASN A 1 257 ? -24.612 9.897 11.007 1.00 46.66 257 ASN A C 1
ATOM 2084 O O . ASN A 1 257 ? -24.266 11.039 11.302 1.00 46.66 257 ASN A O 1
ATOM 2088 N N . LEU A 1 258 ? -23.986 8.828 11.520 1.00 51.59 258 LEU A N 1
ATOM 2089 C CA . LEU A 1 258 ? -22.784 8.935 12.369 1.00 51.59 258 LEU A CA 1
ATOM 2090 C C . LEU A 1 258 ? -21.530 9.320 11.564 1.00 51.59 258 LEU A C 1
ATOM 2092 O O . LEU A 1 258 ? -20.629 9.973 12.088 1.00 51.59 258 LEU A O 1
ATOM 2096 N N . PHE A 1 259 ? -21.481 8.963 10.277 1.00 50.38 259 PHE A N 1
ATOM 2097 C CA . PHE A 1 259 ? -20.311 9.185 9.425 1.00 50.38 259 PHE A CA 1
ATOM 2098 C C . PHE A 1 259 ? -20.114 10.649 9.022 1.00 50.38 259 PHE A C 1
ATOM 2100 O O . PHE A 1 259 ? -18.975 11.092 8.903 1.00 50.38 259 PHE A O 1
ATOM 2107 N N . SER A 1 260 ? -21.191 11.418 8.824 1.00 44.09 260 SER A N 1
ATOM 2108 C CA . SER A 1 260 ? -21.071 12.803 8.353 1.00 44.09 260 SER A CA 1
ATOM 2109 C C . SER A 1 260 ? -20.448 13.733 9.396 1.00 44.09 260 SER A C 1
ATOM 2111 O O . SER A 1 260 ? -19.740 14.667 9.024 1.00 44.09 260 SER A O 1
ATOM 2113 N N . PHE A 1 261 ? -20.665 13.461 10.688 1.00 43.22 261 PHE A N 1
ATOM 2114 C CA . PHE A 1 261 ? -20.234 14.334 11.783 1.00 43.22 261 PHE A CA 1
ATOM 2115 C C . PHE A 1 261 ? -18.715 14.314 12.032 1.00 43.22 261 PHE A C 1
ATOM 2117 O O . PHE A 1 261 ? -18.130 15.367 12.298 1.00 43.22 261 PHE A O 1
ATOM 2124 N N . ALA A 1 262 ? -18.056 13.158 11.894 1.00 43.75 262 ALA A N 1
ATOM 2125 C CA . ALA A 1 262 ? -16.612 13.035 12.128 1.00 43.75 262 ALA A CA 1
ATOM 2126 C C . ALA A 1 262 ? -15.777 13.700 11.016 1.00 43.75 262 ALA A C 1
ATOM 2128 O O . ALA A 1 262 ? -14.797 14.388 11.297 1.00 43.75 262 ALA A O 1
ATOM 2129 N N . THR A 1 263 ? -16.205 13.584 9.752 1.00 42.50 263 THR A N 1
ATOM 2130 C CA . THR A 1 263 ? -15.532 14.235 8.614 1.00 42.50 263 THR A CA 1
ATOM 2131 C C . THR A 1 263 ? -15.614 15.760 8.655 1.00 42.50 263 THR A C 1
ATOM 2133 O O . THR A 1 263 ? -14.665 16.437 8.257 1.00 42.50 263 THR A O 1
ATOM 2136 N N . THR A 1 264 ? -16.717 16.323 9.162 1.00 41.44 264 THR A N 1
ATOM 2137 C CA . THR A 1 264 ? -16.887 17.781 9.259 1.00 41.44 264 THR A CA 1
ATOM 2138 C C . THR A 1 264 ? -16.019 18.422 10.341 1.00 41.44 264 THR A C 1
ATOM 2140 O O . THR A 1 264 ? -15.613 19.568 10.169 1.00 41.44 264 THR A O 1
ATOM 2143 N N . GLN A 1 265 ? -15.675 17.700 11.416 1.00 44.56 265 GLN A N 1
ATOM 2144 C CA . GLN A 1 265 ? -14.746 18.219 12.430 1.00 44.56 265 GLN A CA 1
ATOM 2145 C C . GLN A 1 265 ? -13.297 18.226 11.933 1.00 44.56 265 GLN A C 1
ATOM 2147 O O . GLN A 1 265 ? -12.617 19.234 12.092 1.00 44.56 265 GLN A O 1
ATOM 2152 N N . THR A 1 266 ? -12.847 17.177 11.233 1.00 43.72 266 THR A N 1
ATOM 2153 C CA . THR A 1 266 ? -11.462 17.114 10.728 1.00 43.72 266 THR A CA 1
ATOM 2154 C C . THR A 1 266 ? -11.139 18.176 9.676 1.00 43.72 266 THR A C 1
ATOM 2156 O O . THR A 1 266 ? -10.037 18.713 9.678 1.00 43.72 266 THR A O 1
ATOM 2159 N N . VAL A 1 267 ? -12.093 18.524 8.803 1.00 45.28 267 VAL A N 1
ATOM 2160 C CA . VAL A 1 267 ? -11.888 19.588 7.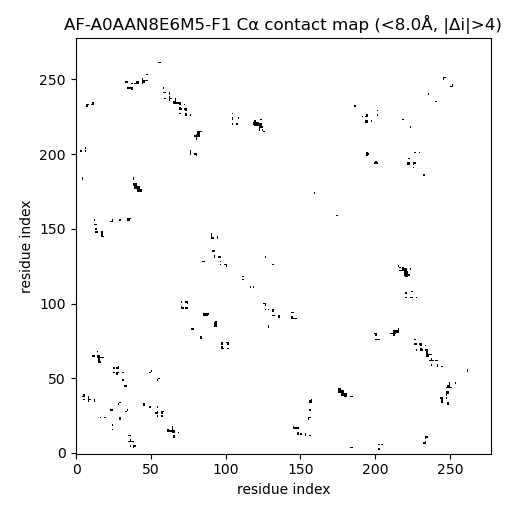800 1.00 45.28 267 VAL A CA 1
ATOM 2161 C C . VAL A 1 267 ? -11.912 20.973 8.463 1.00 45.28 267 VAL A C 1
ATOM 2163 O O . VAL A 1 267 ? -11.102 21.832 8.125 1.00 45.28 267 VAL A O 1
ATOM 2166 N N . GLY A 1 268 ? -12.786 21.176 9.456 1.00 40.91 268 GLY A N 1
ATOM 2167 C CA . GLY A 1 268 ? -12.898 22.449 10.175 1.00 40.91 268 GLY A CA 1
ATOM 2168 C C . GLY A 1 268 ? -11.730 22.754 11.123 1.00 40.91 268 GLY A C 1
ATOM 2169 O O . GLY A 1 268 ? -11.429 23.924 11.364 1.00 40.91 268 GLY A O 1
ATOM 2170 N N . GLU A 1 269 ? -11.053 21.736 11.660 1.00 41.97 269 GLU A N 1
ATOM 2171 C CA . GLU A 1 269 ? -9.873 21.919 12.518 1.00 41.97 269 GLU A CA 1
ATOM 2172 C C . GLU A 1 269 ? -8.590 22.183 11.712 1.00 41.97 269 GLU A C 1
ATOM 2174 O O . GLU A 1 269 ? -7.777 23.015 12.124 1.00 41.97 269 GLU A O 1
ATOM 2179 N N . GLU A 1 270 ? -8.431 21.574 10.530 1.00 45.12 270 GLU A N 1
ATOM 2180 C CA . GLU A 1 270 ? -7.292 21.839 9.636 1.00 45.12 270 GLU A CA 1
ATOM 2181 C C . GLU A 1 270 ? -7.337 23.255 9.027 1.00 45.12 270 GLU A C 1
ATOM 2183 O O . GLU A 1 270 ? -6.301 23.921 8.964 1.00 45.12 270 GLU A O 1
ATOM 2188 N N . GLU A 1 271 ? -8.516 23.778 8.664 1.00 44.62 271 GLU A N 1
ATOM 2189 C CA . GLU A 1 271 ? -8.650 25.169 8.192 1.00 44.62 271 GLU A CA 1
ATOM 2190 C C . GLU A 1 271 ? -8.291 26.192 9.284 1.00 44.62 271 GLU A C 1
ATOM 2192 O O . GLU A 1 271 ? -7.617 27.190 9.010 1.00 44.62 271 GLU A O 1
ATOM 2197 N N . ARG A 1 272 ? -8.641 25.911 10.547 1.00 44.50 272 ARG A N 1
ATOM 2198 C CA . ARG A 1 272 ? -8.294 26.767 11.695 1.00 44.50 272 ARG A CA 1
ATOM 2199 C C . ARG A 1 272 ? -6.805 26.728 12.044 1.00 44.50 272 ARG A C 1
ATOM 2201 O O . ARG A 1 272 ? -6.248 27.753 12.436 1.00 44.50 272 ARG A O 1
ATOM 2208 N N . LEU A 1 273 ? -6.147 25.580 11.888 1.00 45.53 273 LEU A N 1
ATOM 2209 C CA . LEU A 1 273 ? -4.703 25.445 12.118 1.00 45.53 273 LEU A CA 1
ATOM 2210 C C . LEU A 1 273 ? -3.871 26.119 11.015 1.00 45.53 273 LEU A C 1
ATOM 2212 O O . LEU A 1 273 ? -2.820 26.685 11.309 1.00 45.53 273 LEU A O 1
ATOM 2216 N N . LEU A 1 274 ? -4.360 26.136 9.771 1.00 47.91 274 LEU A N 1
ATOM 2217 C CA . LEU A 1 274 ? -3.702 26.818 8.649 1.00 47.91 274 LEU A CA 1
ATOM 2218 C C . LEU A 1 274 ? -3.887 28.347 8.668 1.00 47.91 274 LEU A C 1
ATOM 2220 O O . LEU A 1 274 ? -3.028 29.067 8.159 1.00 47.91 274 LEU A O 1
ATOM 2224 N N . GLN A 1 275 ? -4.964 28.863 9.270 1.00 48.22 275 GLN A N 1
ATOM 2225 C CA . GLN A 1 275 ? -5.182 30.310 9.425 1.00 48.22 275 GLN A CA 1
ATOM 2226 C C . GLN A 1 275 ? -4.414 30.940 10.594 1.00 48.22 275 GLN A C 1
ATOM 2228 O O . GLN A 1 275 ? -4.144 32.135 10.545 1.00 48.22 275 GLN A O 1
ATOM 2233 N N . ASN A 1 276 ? -3.982 30.155 11.584 1.00 44.88 276 ASN A N 1
ATOM 2234 C CA . ASN A 1 276 ? -3.184 30.640 12.720 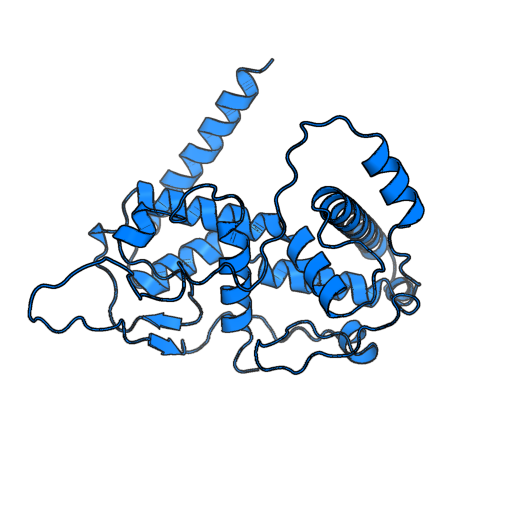1.00 44.88 276 ASN A CA 1
ATOM 2235 C C . ASN A 1 276 ? -1.657 30.592 12.490 1.00 44.88 276 ASN A C 1
ATOM 2237 O O . ASN A 1 276 ? -0.891 30.817 13.424 1.00 44.88 276 ASN A O 1
ATOM 2241 N N . GLN A 1 277 ? -1.203 30.299 11.264 1.00 46.56 277 GLN A N 1
ATOM 2242 C CA . GLN A 1 277 ? 0.217 30.299 10.874 1.00 46.56 277 GLN A CA 1
ATOM 2243 C C . GLN A 1 277 ? 0.551 31.314 9.759 1.00 46.56 277 GLN A C 1
ATOM 2245 O O . GLN A 1 277 ? 1.531 31.133 9.035 1.00 46.56 277 GLN A O 1
ATOM 2250 N N . ARG A 1 278 ? -0.244 32.380 9.602 1.00 39.56 278 ARG A N 1
ATOM 2251 C CA . ARG A 1 278 ? 0.079 33.523 8.729 1.00 39.56 278 ARG A CA 1
ATOM 2252 C C . ARG A 1 278 ? 0.227 34.810 9.517 1.00 39.56 278 ARG A C 1
ATOM 2254 O O . ARG A 1 278 ? -0.593 35.020 10.434 1.00 39.56 278 ARG A O 1
#

Secondary structure (DSSP, 8-state):
-TTHHHHHHHHHHHHHTTT--SSSSSHHHHHTT--S-TTEEESSPPPGGG--HHHHHHHHHHHHHHHT-HHHHHHHHHHHHB-----TT-HHHHHHHHHHHHHHHHHHHHHHTTS-GGGGGSB-PPPPHHHHHHHHTTSPTT---PPPPPGGG--TTT-------------------EEEPTT---------HHHHHHT--S---TTSPPPPPBPSTT-BHHHHHHHHHHHHHHH--HHHHHHHHHHHHH-S---THHHHHHHHHHHHHHHHHHHTT-

Radius of gyration: 21.09 Å; Cα contacts (8 Å, |Δi|>4): 266; chains: 1; bounding box: 52×54×66 Å